Protein AF-0000000074379371 (afdb_homodimer)

Structure (mmCIF, N/CA/C/O backbone):
data_AF-0000000074379371-model_v1
#
loop_
_entity.id
_entity.type
_entity.pdbx_description
1 polymer 'Calcium-dependent lipid-binding (CaLB domain) family protein'
#
loop_
_atom_site.group_PDB
_atom_site.id
_atom_site.type_symbol
_atom_site.label_atom_id
_atom_site.label_alt_id
_atom_site.label_comp_id
_atom_site.label_asym_id
_atom_site.label_entity_id
_atom_site.label_seq_id
_atom_site.pdbx_PDB_ins_code
_atom_site.Cartn_x
_atom_site.Cartn_y
_atom_site.Cartn_z
_atom_site.occupancy
_atom_site.B_iso_or_equiv
_atom_site.auth_seq_id
_atom_site.auth_comp_id
_atom_site.auth_asym_id
_atom_site.auth_atom_id
_atom_site.pdbx_PDB_model_num
ATOM 1 N N . MET A 1 1 ? 6.512 -25.672 -20.984 1 48.81 1 MET A N 1
ATOM 2 C CA . MET A 1 1 ? 5.406 -26.516 -20.547 1 48.81 1 MET A CA 1
ATOM 3 C C . MET A 1 1 ? 4.164 -25.688 -20.25 1 48.81 1 MET A C 1
ATOM 5 O O . MET A 1 1 ? 4.266 -24.562 -19.734 1 48.81 1 MET A O 1
ATOM 9 N N . LYS A 1 2 ? 3.053 -25.984 -21.016 1 59.31 2 LYS A N 1
ATOM 10 C CA . LYS A 1 2 ? 1.817 -25.203 -21.047 1 59.31 2 LYS A CA 1
ATOM 11 C C . LYS A 1 2 ? 1.054 -25.344 -19.734 1 59.31 2 LYS A C 1
ATOM 13 O O . LYS A 1 2 ? 0.623 -26.438 -19.359 1 59.31 2 LYS A O 1
ATOM 18 N N . PHE A 1 3 ? 1.496 -24.797 -18.594 1 62.28 3 PHE A N 1
ATOM 19 C CA . PHE A 1 3 ? 0.604 -24.828 -17.453 1 62.28 3 PHE A CA 1
ATOM 20 C C . PHE A 1 3 ? -0.599 -23.922 -17.656 1 62.28 3 PHE A C 1
ATOM 22 O O . PHE A 1 3 ? -0.491 -22.891 -18.312 1 62.28 3 PHE A O 1
ATOM 29 N N . SER A 1 4 ? -1.676 -24.578 -17.266 1 78.5 4 SER A N 1
ATOM 30 C CA . SER A 1 4 ? -2.889 -23.797 -17.453 1 78.5 4 SER A CA 1
ATOM 31 C C . SER A 1 4 ? -3.385 -23.219 -16.125 1 78.5 4 SER A C 1
ATOM 33 O O . SER A 1 4 ? -4.117 -22.219 -16.109 1 78.5 4 SER A O 1
ATOM 35 N N . LYS A 1 5 ? -2.797 -24.016 -15.008 1 88.38 5 LYS A N 1
ATOM 36 C CA . LYS A 1 5 ? -3.328 -23.562 -13.727 1 88.38 5 LYS A CA 1
ATOM 37 C C . LYS A 1 5 ? -2.223 -23.453 -12.68 1 88.38 5 LYS A C 1
ATOM 39 O O . LYS A 1 5 ? -1.332 -24.297 -12.617 1 88.38 5 LYS A O 1
ATOM 44 N N . LEU A 1 6 ? -2.281 -22.438 -11.891 1 91.38 6 LEU A N 1
ATOM 45 C CA . LEU A 1 6 ? -1.363 -22.25 -10.773 1 91.38 6 LEU A CA 1
ATOM 46 C C . LEU A 1 6 ? -2.123 -22.141 -9.453 1 91.38 6 LEU A C 1
ATOM 48 O O . LEU A 1 6 ? -3.037 -21.312 -9.328 1 91.38 6 LEU A O 1
ATOM 52 N N . GLU A 1 7 ? -1.79 -23.047 -8.586 1 93.94 7 GLU A N 1
ATOM 53 C CA . GLU A 1 7 ? -2.309 -22.953 -7.227 1 93.94 7 GLU A CA 1
ATOM 54 C C . GLU A 1 7 ? -1.269 -22.375 -6.277 1 93.94 7 GLU A C 1
ATOM 56 O O . GLU A 1 7 ? -0.119 -22.828 -6.258 1 93.94 7 GLU A O 1
ATOM 61 N N . ILE A 1 8 ? -1.683 -21.391 -5.523 1 96 8 ILE A N 1
ATOM 62 C CA . ILE A 1 8 ? -0.828 -20.797 -4.508 1 96 8 ILE A CA 1
ATOM 63 C C . ILE A 1 8 ? -1.485 -20.938 -3.135 1 96 8 ILE A C 1
ATOM 65 O O . ILE A 1 8 ? -2.682 -20.672 -2.982 1 96 8 ILE A O 1
ATOM 69 N N . VAL A 1 9 ? -0.735 -21.406 -2.184 1 97.19 9 VAL A N 1
ATOM 70 C CA . VAL A 1 9 ? -1.198 -21.422 -0.8 1 97.19 9 VAL A CA 1
ATOM 71 C C . VAL A 1 9 ? -0.378 -20.438 0.032 1 97.19 9 VAL A C 1
ATOM 73 O O . VAL A 1 9 ? 0.837 -2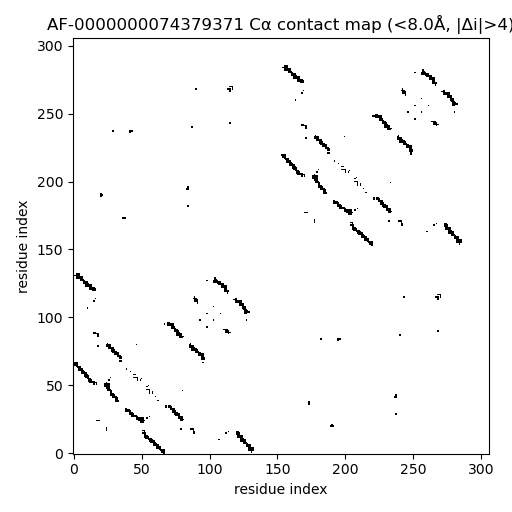0.594 0.171 1 97.19 9 VAL A O 1
ATOM 76 N N . LEU A 1 10 ? -1.034 -19.422 0.513 1 98.5 10 LEU A N 1
ATOM 77 C CA . LEU A 1 10 ? -0.407 -18.5 1.464 1 98.5 10 LEU A CA 1
ATOM 78 C C . LEU A 1 10 ? -0.499 -19.047 2.883 1 98.5 10 LEU A C 1
ATOM 80 O O . LEU A 1 10 ? -1.59 -19.125 3.455 1 98.5 10 LEU A O 1
ATOM 84 N N . HIS A 1 11 ? 0.59 -19.406 3.398 1 98.44 11 HIS A N 1
ATOM 85 C CA . HIS A 1 11 ? 0.575 -20.078 4.695 1 98.44 11 HIS A CA 1
ATOM 86 C C . HIS A 1 11 ? 0.632 -19.062 5.836 1 98.44 11 HIS A C 1
ATOM 88 O O . HIS A 1 11 ? -0.284 -19 6.656 1 98.44 11 HIS A O 1
ATOM 94 N N . SER A 1 12 ? 1.773 -18.297 5.875 1 98.81 12 SER A N 1
ATOM 95 C CA . SER A 1 12 ? 1.985 -17.422 7.031 1 98.81 12 SER A CA 1
ATOM 96 C C . SER A 1 12 ? 2.98 -16.312 6.715 1 98.81 12 SER A C 1
ATOM 98 O O . SER A 1 12 ? 3.656 -16.359 5.684 1 98.81 12 SER A O 1
ATOM 100 N N . GLY A 1 13 ? 2.953 -15.297 7.527 1 98.81 13 GLY A N 1
ATOM 101 C CA . GLY A 1 13 ? 4.004 -14.297 7.602 1 98.81 13 GLY A CA 1
ATOM 102 C C . GLY A 1 13 ? 4.863 -14.422 8.844 1 98.81 13 GLY A C 1
ATOM 103 O O . GLY A 1 13 ? 4.391 -14.875 9.891 1 98.81 13 GLY A O 1
ATOM 104 N N . LYS A 1 14 ? 6.082 -14.016 8.711 1 98.75 14 LYS A N 1
ATOM 105 C CA . LYS A 1 14 ? 7.016 -14.047 9.836 1 98.75 14 LYS A CA 1
ATOM 106 C C . LYS A 1 14 ? 7.742 -12.711 9.984 1 98.75 14 LYS A C 1
ATOM 108 O O . LYS A 1 14 ? 8.359 -12.227 9.039 1 98.75 14 LYS A O 1
ATOM 113 N N . SER A 1 15 ? 7.648 -12.133 11.156 1 98.69 15 SER A N 1
ATOM 114 C CA . SER A 1 15 ? 8.367 -10.914 11.531 1 98.69 15 SER A CA 1
ATOM 115 C C . SER A 1 15 ? 8.062 -9.773 10.562 1 98.69 15 SER A C 1
ATOM 117 O O . SER A 1 15 ? 8.969 -9.109 10.078 1 98.69 15 SER A O 1
ATOM 119 N N . LEU A 1 16 ? 6.762 -9.656 10.242 1 98.69 16 LEU A N 1
ATOM 120 C CA . LEU A 1 16 ? 6.359 -8.578 9.344 1 98.69 16 LEU A CA 1
ATOM 121 C C . LEU A 1 16 ? 6.535 -7.223 10.016 1 98.69 16 LEU A C 1
ATOM 123 O O . LEU A 1 16 ? 6.543 -7.129 11.25 1 98.69 16 LEU A O 1
ATOM 127 N N . ASP A 1 17 ? 6.719 -6.219 9.266 1 97.19 17 ASP A N 1
ATOM 128 C CA . ASP A 1 17 ? 6.777 -4.859 9.789 1 97.19 17 ASP A CA 1
ATOM 129 C C . ASP A 1 17 ? 5.488 -4.492 10.516 1 97.19 17 ASP A C 1
ATOM 131 O O . ASP A 1 17 ? 4.395 -4.844 10.07 1 97.19 17 ASP A O 1
ATOM 135 N N . ASP A 1 18 ? 5.633 -3.844 11.641 1 95.12 18 ASP A N 1
ATOM 136 C CA . ASP A 1 18 ? 4.477 -3.34 12.367 1 95.12 18 ASP A CA 1
ATOM 137 C C . ASP A 1 18 ? 4.148 -1.907 11.961 1 95.12 18 ASP A C 1
ATOM 139 O O . ASP A 1 18 ? 4.84 -0.968 12.352 1 95.12 18 ASP A O 1
ATOM 143 N N . VAL A 1 19 ? 3.029 -1.732 11.234 1 91.25 19 VAL A N 1
ATOM 144 C CA . VAL A 1 19 ? 2.709 -0.427 10.664 1 91.25 19 VAL A CA 1
ATOM 145 C C . VAL A 1 19 ? 1.74 0.313 11.586 1 91.25 19 VAL A C 1
ATOM 147 O O . VAL A 1 19 ? 1.342 1.443 11.297 1 91.25 19 VAL A O 1
ATOM 150 N N . LYS A 1 20 ? 1.442 -0.309 12.711 1 88.75 20 LYS A N 1
ATOM 151 C CA . LYS A 1 20 ? 0.569 0.321 13.703 1 88.75 20 LYS A CA 1
ATOM 152 C C . LYS A 1 20 ? 1.366 0.819 14.898 1 88.75 20 LYS A C 1
ATOM 154 O O . LYS A 1 20 ? 2.348 0.19 15.305 1 88.75 20 LYS A O 1
ATOM 159 N N . ILE A 1 21 ? 0.847 1.927 15.414 1 85.31 21 ILE A N 1
ATOM 160 C CA . ILE A 1 21 ? 1.48 2.439 16.625 1 85.31 21 ILE A CA 1
ATOM 161 C C . ILE A 1 21 ? 0.896 1.738 17.844 1 85.31 21 ILE A C 1
ATOM 163 O O . ILE A 1 21 ? 1.614 1.452 18.812 1 85.31 21 ILE A O 1
ATOM 167 N N . PHE A 1 22 ? -0.47 1.468 17.703 1 86.5 22 PHE A N 1
ATOM 168 C CA . PHE A 1 22 ? -1.126 0.799 18.828 1 86.5 22 PHE A CA 1
ATOM 169 C C . PHE A 1 22 ? -1.925 -0.405 18.344 1 86.5 22 PHE A C 1
ATOM 171 O O . PHE A 1 22 ? -2.52 -0.37 17.266 1 86.5 22 PHE A O 1
ATOM 178 N N . GLY A 1 23 ? -1.937 -1.424 19.234 1 90.31 23 GLY A N 1
ATOM 179 C CA . GLY A 1 23 ? -2.764 -2.584 18.938 1 90.31 23 GLY A CA 1
ATOM 180 C C . GLY A 1 23 ? -2.092 -3.578 18.016 1 90.31 23 GLY A C 1
ATOM 181 O O . GLY A 1 23 ? -0.955 -3.365 17.578 1 90.31 23 GLY A O 1
ATOM 182 N N . THR A 1 24 ? -2.85 -4.668 17.734 1 95.75 24 THR A N 1
ATOM 183 C CA . THR A 1 24 ? -2.344 -5.734 16.875 1 95.75 24 THR A CA 1
ATOM 184 C C . THR A 1 24 ? -2.846 -5.566 15.445 1 95.75 24 THR A C 1
ATOM 186 O O . THR A 1 24 ? -4.008 -5.219 15.227 1 95.75 24 THR A O 1
ATOM 189 N N . MET A 1 25 ? -2.002 -5.789 14.461 1 96.75 25 MET A N 1
ATOM 190 C CA . MET A 1 25 ? -2.379 -5.645 13.062 1 96.75 25 MET A CA 1
ATOM 191 C C . MET A 1 25 ? -3.297 -6.781 12.625 1 96.75 25 MET A C 1
ATOM 193 O O . MET A 1 25 ? -3.279 -7.863 13.211 1 96.75 25 MET A O 1
ATOM 197 N N . ASP A 1 26 ? -4.09 -6.602 11.648 1 98.25 26 ASP A N 1
ATOM 198 C CA . ASP A 1 26 ? -4.973 -7.555 10.977 1 98.25 26 ASP A CA 1
ATOM 199 C C . ASP A 1 26 ? -4.547 -7.777 9.531 1 98.25 26 ASP A C 1
ATOM 201 O O . ASP A 1 26 ? -5.223 -7.324 8.602 1 98.25 26 ASP A O 1
ATOM 205 N N . PRO A 1 27 ? -3.479 -8.523 9.297 1 98.69 27 PRO A N 1
ATOM 206 C CA . PRO A 1 27 ? -2.871 -8.617 7.969 1 98.69 27 PRO A CA 1
ATOM 207 C C . PRO A 1 27 ? -3.68 -9.492 7.012 1 98.69 27 PRO A C 1
ATOM 209 O O . PRO A 1 27 ? -4.285 -10.477 7.43 1 98.69 27 PRO A O 1
ATOM 212 N N . TYR A 1 28 ? -3.709 -9.125 5.77 1 98.38 28 TYR A N 1
ATOM 213 C CA . TYR A 1 28 ? -4.156 -9.953 4.652 1 98.38 28 TYR A CA 1
ATOM 214 C C . TYR A 1 28 ? -3.258 -9.758 3.436 1 98.38 28 TYR A C 1
ATOM 216 O O . TYR A 1 28 ? -2.41 -8.867 3.42 1 98.38 28 TYR A O 1
ATOM 224 N N . VAL A 1 29 ? -3.418 -10.609 2.459 1 98.5 29 VAL A N 1
ATOM 225 C CA . VAL A 1 29 ? -2.52 -10.57 1.309 1 98.5 29 VAL A CA 1
ATOM 226 C C . VAL A 1 29 ? -3.332 -10.43 0.024 1 98.5 29 VAL A C 1
ATOM 228 O O . VAL A 1 29 ? -4.352 -11.094 -0.152 1 98.5 29 VAL A O 1
ATOM 231 N N . VAL A 1 30 ? -2.924 -9.547 -0.83 1 96.75 30 VAL A N 1
ATOM 232 C CA . VAL A 1 30 ? -3.449 -9.398 -2.182 1 96.75 30 VAL A CA 1
ATOM 233 C C . VAL A 1 30 ? -2.477 -10.008 -3.188 1 96.75 30 VAL A C 1
ATOM 235 O O . VAL A 1 30 ? -1.284 -9.695 -3.176 1 96.75 30 VAL A O 1
ATOM 238 N N . VAL A 1 31 ? -2.975 -10.859 -4.102 1 97.06 31 VAL A N 1
ATOM 239 C CA . VAL A 1 31 ? -2.098 -11.602 -5.004 1 97.06 31 VAL A CA 1
ATOM 240 C C . VAL A 1 31 ? -2.613 -11.484 -6.434 1 97.06 31 VAL A C 1
ATOM 242 O O . VAL A 1 31 ? -3.818 -11.594 -6.68 1 97.06 31 VAL A O 1
ATOM 245 N N . TRP A 1 32 ? -1.705 -11.211 -7.34 1 94.19 32 TRP A N 1
ATOM 246 C CA . TRP A 1 32 ? -2.025 -11.25 -8.766 1 94.19 32 TRP A CA 1
ATOM 247 C C . TRP A 1 32 ? -0.787 -11.578 -9.594 1 94.19 32 TRP A C 1
ATOM 249 O O . TRP A 1 32 ? 0.326 -11.625 -9.062 1 94.19 32 TRP A O 1
ATOM 259 N N . ILE A 1 33 ? -1.024 -11.906 -10.797 1 93.5 33 ILE A N 1
ATOM 260 C CA . ILE A 1 33 ? 0.058 -12.234 -11.727 1 93.5 33 ILE A CA 1
ATOM 261 C C . ILE A 1 33 ? 0.066 -11.242 -12.883 1 93.5 33 ILE A C 1
ATOM 263 O O . ILE A 1 33 ? -0.99 -10.891 -13.414 1 93.5 33 ILE A O 1
ATOM 267 N N . SER A 1 34 ? 1.229 -10.711 -13.133 1 90.5 34 SER A N 1
ATOM 268 C CA . SER A 1 34 ? 1.387 -9.805 -14.273 1 90.5 34 SER A CA 1
ATOM 269 C C . SER A 1 34 ? 2.574 -10.211 -15.141 1 90.5 34 SER A C 1
ATOM 271 O O . SER A 1 34 ? 3.594 -10.68 -14.625 1 90.5 34 SER A O 1
ATOM 273 N N . GLY A 1 35 ? 2.391 -10 -16.453 1 86.62 35 GLY A N 1
ATOM 274 C CA . GLY A 1 35 ? 3.434 -10.297 -17.422 1 86.62 35 GLY A CA 1
ATOM 275 C C . GLY A 1 35 ? 2.955 -10.227 -18.859 1 86.62 35 GLY A C 1
ATOM 276 O O . GLY A 1 35 ? 1.79 -10.516 -19.156 1 86.62 35 GLY A O 1
ATOM 277 N N . GLY A 1 36 ? 3.875 -9.883 -19.781 1 80.31 36 GLY A N 1
ATOM 278 C CA . GLY A 1 36 ? 3.562 -9.844 -21.203 1 80.31 36 GLY A CA 1
ATOM 279 C C . GLY A 1 36 ? 2.406 -8.922 -21.531 1 80.31 36 GLY A C 1
ATOM 280 O O . GLY A 1 36 ? 1.594 -9.219 -22.406 1 80.31 36 GLY A O 1
ATOM 281 N N . GLY A 1 37 ? 2.168 -7.965 -20.734 1 83 37 GLY A N 1
ATOM 282 C CA . GLY A 1 37 ? 1.114 -6.996 -21 1 83 37 GLY A CA 1
ATOM 283 C C . GLY A 1 37 ? -0.242 -7.438 -20.484 1 83 37 GLY A C 1
ATOM 284 O O . GLY A 1 37 ? -1.27 -6.867 -20.859 1 83 37 GLY A O 1
ATOM 285 N N . LYS A 1 38 ? -0.226 -8.484 -19.734 1 85.44 38 LYS A N 1
ATOM 286 C CA . LYS A 1 38 ? -1.477 -8.969 -19.156 1 85.44 38 LYS A CA 1
ATOM 287 C C . LYS A 1 38 ? -1.382 -9.055 -17.641 1 85.44 38 LYS A C 1
ATOM 289 O O . LYS A 1 38 ? -0.283 -9.07 -17.078 1 85.44 38 LYS A O 1
ATOM 294 N N . GLU A 1 39 ? -2.57 -9.039 -17.031 1 89.44 39 GLU A N 1
ATOM 295 C CA . GLU A 1 39 ? -2.631 -9.172 -15.586 1 89.44 39 G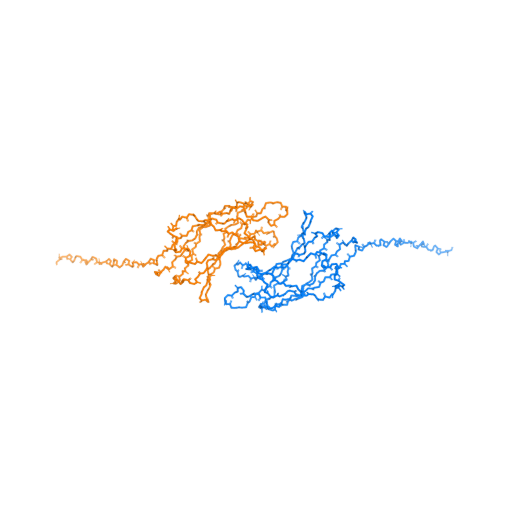LU A CA 1
ATOM 296 C C . GLU A 1 39 ? -3.869 -9.953 -15.156 1 89.44 39 GLU A C 1
ATOM 298 O O . GLU A 1 39 ? -4.938 -9.812 -15.75 1 89.44 39 GLU A O 1
ATOM 303 N N . THR A 1 40 ? -3.633 -10.789 -14.211 1 90.88 40 THR A N 1
ATOM 304 C CA . THR A 1 40 ? -4.777 -11.523 -13.68 1 90.88 40 THR A CA 1
ATOM 305 C C . THR A 1 40 ? -5.57 -10.648 -12.711 1 90.88 40 THR A C 1
ATOM 307 O O . THR A 1 40 ? -5.078 -9.617 -12.25 1 90.88 40 THR A O 1
ATOM 310 N N . LYS A 1 41 ? -6.793 -11.125 -12.516 1 89.62 41 LYS A N 1
ATOM 311 C CA . LYS A 1 41 ? -7.535 -10.539 -11.406 1 89.62 41 LYS A CA 1
ATOM 312 C C . LYS A 1 41 ? -6.801 -10.734 -10.086 1 89.62 41 LYS A C 1
ATOM 314 O O . LYS A 1 41 ? -6.246 -11.805 -9.828 1 89.62 41 LYS A O 1
ATOM 319 N N . ALA A 1 42 ? -6.871 -9.68 -9.266 1 92.81 42 ALA A N 1
ATOM 320 C CA . ALA A 1 42 ? -6.27 -9.789 -7.938 1 92.81 42 ALA A CA 1
ATOM 321 C C . ALA A 1 42 ? -7.184 -10.547 -6.98 1 92.81 42 ALA A C 1
ATOM 323 O O . ALA A 1 42 ? -8.398 -10.359 -7 1 92.81 42 ALA A O 1
ATOM 324 N N . LEU A 1 43 ? -6.59 -11.414 -6.211 1 95.06 43 LEU A N 1
ATOM 325 C CA . LEU A 1 43 ? -7.293 -12.148 -5.164 1 95.06 43 LEU A CA 1
ATOM 326 C C . LEU A 1 43 ? -6.777 -11.758 -3.783 1 95.06 43 LEU A C 1
ATOM 328 O O . LEU A 1 43 ? -5.621 -11.344 -3.641 1 95.06 43 LEU A O 1
ATOM 332 N N . LYS A 1 44 ? -7.609 -11.891 -2.811 1 95.69 44 LYS A N 1
ATOM 333 C CA . LYS A 1 44 ? -7.184 -11.539 -1.46 1 95.69 44 LYS A CA 1
ATOM 334 C C . LYS A 1 44 ? -7.508 -12.648 -0.469 1 95.69 44 LYS A C 1
ATOM 336 O O . LYS A 1 44 ? -8.539 -13.32 -0.592 1 95.69 44 LYS A O 1
ATOM 341 N N . THR A 1 45 ? -6.652 -12.812 0.464 1 97.69 45 THR A N 1
ATOM 342 C CA . THR A 1 45 ? -6.926 -13.742 1.558 1 97.69 45 THR A CA 1
ATOM 343 C C . THR A 1 45 ? -7.977 -13.164 2.504 1 97.69 45 THR A C 1
ATOM 345 O O . THR A 1 45 ? -8.266 -11.969 2.461 1 97.69 45 THR A O 1
ATOM 348 N N . GLU A 1 46 ? -8.461 -14.141 3.334 1 97.38 46 GLU A N 1
ATOM 349 C CA . GLU A 1 46 ? -9.133 -13.617 4.52 1 97.38 46 GLU A CA 1
ATOM 350 C C . GLU A 1 46 ? -8.164 -12.844 5.41 1 97.38 46 GLU A C 1
ATOM 352 O O . GLU A 1 46 ? -6.953 -13.086 5.375 1 97.38 46 GLU A O 1
ATOM 357 N N . VAL A 1 47 ? -8.742 -11.984 6.109 1 98.25 47 VAL A N 1
ATOM 358 C CA . VAL A 1 47 ? -7.941 -11.211 7.062 1 98.25 47 VAL A CA 1
ATOM 359 C C . VAL A 1 47 ? -7.531 -12.109 8.227 1 98.25 47 VAL A C 1
ATOM 361 O O . VAL A 1 47 ? -8.367 -12.805 8.812 1 98.25 47 VAL A O 1
ATOM 364 N N . ALA A 1 48 ? -6.195 -12.164 8.539 1 98.62 48 ALA A N 1
ATOM 365 C CA . ALA A 1 48 ? -5.746 -12.773 9.789 1 98.62 48 ALA A CA 1
ATOM 366 C C . ALA A 1 48 ? -5.969 -11.828 10.969 1 98.62 48 ALA A C 1
ATOM 368 O O . ALA A 1 48 ? -5.086 -11.047 11.32 1 98.62 48 ALA A O 1
ATOM 369 N N . LYS A 1 49 ? -7.102 -11.953 11.617 1 98.06 49 LYS A N 1
ATOM 370 C CA . LYS A 1 49 ? -7.48 -11.039 12.688 1 98.06 49 LYS A CA 1
ATOM 371 C C . LYS A 1 49 ? -6.508 -11.125 13.859 1 98.06 49 LYS A C 1
ATOM 373 O O . LYS A 1 49 ? -6.215 -12.219 14.352 1 98.06 49 LYS A O 1
ATOM 378 N N . ARG A 1 50 ? -6 -10.016 14.305 1 97.62 50 ARG A N 1
ATOM 379 C CA . ARG A 1 50 ? -5.047 -9.898 15.398 1 97.62 50 ARG A CA 1
ATOM 380 C C . ARG A 1 50 ? -3.85 -10.82 15.188 1 97.62 50 ARG A C 1
ATOM 382 O O . ARG A 1 50 ? -3.32 -11.391 16.141 1 97.62 50 ARG A O 1
ATOM 389 N N . GLY A 1 51 ? -3.412 -10.969 13.922 1 98.06 51 GLY A N 1
ATOM 390 C CA . GLY A 1 51 ? -2.283 -11.82 13.586 1 98.06 51 GLY A CA 1
ATOM 391 C C . GLY A 1 51 ? -0.94 -11.148 13.828 1 98.06 51 GLY A C 1
ATOM 392 O O . GLY A 1 51 ? 0.086 -11.828 13.922 1 98.06 51 GLY A O 1
ATOM 393 N N . GLY A 1 52 ? -0.938 -9.891 13.805 1 98.06 52 GLY A N 1
ATOM 394 C CA . GLY A 1 52 ? 0.271 -9.141 14.109 1 98.06 52 GLY A CA 1
ATOM 395 C C . GLY A 1 52 ? 1.387 -9.375 13.109 1 98.06 52 GLY A C 1
ATOM 396 O O . GLY A 1 52 ? 1.15 -9.391 11.898 1 98.06 52 GLY A O 1
ATOM 397 N N . CYS A 1 53 ? 2.592 -9.484 13.68 1 98.44 53 CYS A N 1
ATOM 398 C CA . CYS A 1 53 ? 3.775 -9.625 12.844 1 98.44 53 CYS A CA 1
ATOM 399 C C . CYS A 1 53 ? 3.979 -11.078 12.422 1 98.44 53 CYS A C 1
ATOM 401 O O . CYS A 1 53 ? 4.883 -11.375 11.641 1 98.44 53 CYS A O 1
ATOM 403 N N . PHE A 1 54 ? 3.096 -11.977 12.906 1 98.75 54 PHE A N 1
ATOM 404 C CA . PHE A 1 54 ? 3.178 -13.398 12.594 1 98.75 54 PHE A CA 1
ATOM 405 C C . PHE A 1 54 ? 1.813 -13.945 12.188 1 98.75 54 PHE A C 1
ATOM 407 O O . PHE A 1 54 ? 1.316 -14.898 12.781 1 98.75 54 PHE A O 1
ATOM 414 N N . PRO A 1 55 ? 1.243 -13.477 11.188 1 98.88 55 PRO A N 1
ATOM 415 C CA . PRO A 1 55 ? -0.089 -13.922 10.773 1 98.88 55 PRO A CA 1
ATOM 416 C C . PRO A 1 55 ? -0.075 -15.312 10.133 1 98.88 55 PRO A C 1
ATOM 418 O O . PRO A 1 55 ? 0.925 -15.703 9.531 1 98.88 55 PRO A O 1
ATOM 421 N N . VAL A 1 56 ? -1.196 -15.984 10.258 1 98.88 56 VAL A N 1
ATOM 422 C CA . VAL A 1 56 ? -1.427 -17.266 9.594 1 98.88 56 VAL A CA 1
ATOM 423 C C . VAL A 1 56 ? -2.684 -17.172 8.727 1 98.88 56 VAL A C 1
ATOM 425 O O . VAL A 1 56 ? -3.762 -16.844 9.219 1 98.88 56 VAL A O 1
ATOM 428 N N . TRP A 1 57 ? -2.578 -17.438 7.48 1 98.75 57 TRP A N 1
ATOM 429 C CA . TRP A 1 57 ? -3.719 -17.344 6.578 1 98.75 57 TRP A CA 1
ATOM 430 C C . TRP A 1 57 ? -4.176 -18.719 6.121 1 98.75 57 TRP A C 1
ATOM 432 O O . TRP A 1 57 ? -5.375 -18.984 6.035 1 98.75 57 TRP A O 1
ATOM 442 N N . ASN A 1 58 ? -3.213 -19.594 5.789 1 98.25 58 ASN A N 1
ATOM 443 C CA . ASN A 1 58 ? -3.521 -20.906 5.223 1 98.25 58 ASN A CA 1
ATOM 444 C C . ASN A 1 58 ? -4.629 -20.812 4.176 1 98.25 58 ASN A C 1
ATOM 446 O O . ASN A 1 58 ? -5.613 -21.562 4.246 1 98.25 58 ASN A O 1
ATOM 450 N N . TYR A 1 59 ? -4.445 -20.016 3.186 1 98.31 59 TYR A N 1
ATOM 451 C CA . TYR A 1 59 ? -5.445 -19.703 2.17 1 98.31 59 TYR A CA 1
ATOM 452 C C . TYR A 1 59 ? -4.984 -20.156 0.791 1 98.31 59 TYR A C 1
ATOM 454 O O . TYR A 1 59 ? -3.873 -19.828 0.365 1 98.31 59 TYR A O 1
ATOM 462 N N . SER A 1 60 ? -5.793 -20.797 0.116 1 97.5 60 SER A N 1
ATOM 463 C CA . SER A 1 60 ? -5.477 -21.297 -1.218 1 97.5 60 SER A CA 1
ATOM 464 C C . SER A 1 60 ? -6.129 -20.453 -2.299 1 97.5 60 SER A C 1
ATOM 466 O O . SER A 1 60 ? -7.285 -20.031 -2.16 1 97.5 60 SER A O 1
ATOM 468 N N . MET A 1 61 ? -5.371 -20.172 -3.316 1 96.75 61 MET A N 1
ATOM 469 C CA . MET A 1 61 ? -5.844 -19.406 -4.465 1 96.75 61 MET A CA 1
ATOM 470 C C . MET A 1 61 ? -5.441 -20.094 -5.773 1 96.75 61 MET A C 1
ATOM 472 O O . MET A 1 61 ? -4.422 -20.781 -5.832 1 96.75 61 MET A O 1
ATOM 476 N N . HIS A 1 62 ? -6.258 -19.797 -6.766 1 94.81 62 HIS A N 1
ATOM 477 C CA . HIS A 1 62 ? -6.004 -20.422 -8.062 1 94.81 62 HIS A CA 1
ATOM 478 C C . HIS A 1 62 ? -5.98 -19.375 -9.172 1 94.81 62 HIS A C 1
ATOM 480 O O . HIS A 1 62 ? -6.801 -18.469 -9.195 1 94.81 62 HIS A O 1
ATOM 486 N N . PHE A 1 63 ? -5.039 -19.547 -10.023 1 93.88 63 PHE A N 1
ATOM 487 C CA . PHE A 1 63 ? -4.914 -18.688 -11.195 1 93.88 63 PHE A CA 1
ATOM 488 C C . PHE A 1 63 ? -4.867 -19.516 -12.469 1 93.88 63 PHE A C 1
ATOM 490 O O . PHE A 1 63 ? -4.234 -20.562 -12.516 1 93.88 63 PHE A O 1
ATOM 497 N N . ASN A 1 64 ? -5.598 -19 -13.453 1 88.44 64 ASN A N 1
ATOM 498 C CA . ASN A 1 64 ? -5.488 -19.578 -14.789 1 88.44 64 ASN A CA 1
ATOM 499 C C . ASN A 1 64 ? -4.441 -18.844 -15.633 1 88.44 64 ASN A C 1
ATOM 501 O O . ASN A 1 64 ? -4.535 -17.641 -15.828 1 88.44 64 ASN A O 1
ATOM 505 N N . ILE A 1 65 ? -3.441 -19.625 -15.961 1 83.69 65 ILE A N 1
ATOM 506 C CA . ILE A 1 65 ? -2.373 -19 -16.734 1 83.69 65 ILE A CA 1
ATOM 507 C C . ILE A 1 65 ? -2.316 -19.609 -18.125 1 83.69 65 ILE A C 1
ATOM 509 O O . ILE A 1 65 ? -2.535 -20.812 -18.297 1 83.69 65 ILE A O 1
ATOM 513 N N . SER A 1 66 ? -2.529 -18.859 -19.156 1 73.12 66 SER A N 1
ATOM 514 C CA . SER A 1 66 ? -2.512 -19.391 -20.516 1 73.12 66 SER A CA 1
ATOM 515 C C . SER A 1 66 ? -1.15 -20 -20.859 1 73.12 66 SER A C 1
ATOM 517 O O . SER A 1 66 ? -1.068 -21.016 -21.547 1 73.12 66 SER A O 1
ATOM 519 N N . SER A 1 67 ? -0.103 -19.297 -20.781 1 66.31 67 SER A N 1
ATOM 520 C CA . SER A 1 67 ? 1.232 -19.812 -21.062 1 66.31 67 SER A CA 1
ATOM 521 C C . SER A 1 67 ? 2.217 -19.422 -19.969 1 66.31 67 SER A C 1
ATOM 523 O O . SER A 1 67 ? 2.018 -18.438 -19.266 1 66.31 67 SER A O 1
ATOM 525 N N . THR A 1 68 ? 2.932 -20.516 -19.562 1 61.03 68 THR A N 1
ATOM 526 C CA . THR A 1 68 ? 4 -20.188 -18.625 1 61.03 68 THR A CA 1
ATOM 527 C C . THR A 1 68 ? 5.062 -19.328 -19.312 1 61.03 68 THR A C 1
ATOM 529 O O . THR A 1 68 ? 6.016 -19.844 -19.875 1 61.03 68 THR A O 1
ATOM 532 N N . ASN A 1 69 ? 4.562 -18.203 -19.719 1 63.12 69 ASN A N 1
ATOM 533 C CA . ASN A 1 69 ? 5.586 -17.281 -20.203 1 63.12 69 ASN A CA 1
ATOM 534 C C . ASN A 1 69 ? 6.516 -16.828 -19.078 1 63.12 69 ASN A C 1
ATOM 536 O O . ASN A 1 69 ? 6.051 -16.469 -18 1 63.12 69 ASN A O 1
ATOM 540 N N . ASN A 1 70 ? 7.746 -17.141 -19.25 1 67.75 70 ASN A N 1
ATOM 541 C CA . ASN A 1 70 ? 8.828 -16.875 -18.312 1 67.75 70 ASN A CA 1
ATOM 542 C C . ASN A 1 70 ? 8.844 -15.398 -17.891 1 67.75 70 ASN A C 1
ATOM 544 O O . ASN A 1 70 ? 9.562 -15.023 -16.969 1 67.75 70 ASN A O 1
ATOM 548 N N . ASN A 1 71 ? 7.988 -14.609 -18.375 1 85.69 71 ASN A N 1
ATOM 549 C CA . ASN A 1 71 ? 8.078 -13.195 -18.031 1 85.69 71 ASN A CA 1
ATOM 550 C C . ASN A 1 71 ? 6.984 -12.781 -17.047 1 85.69 71 ASN A C 1
ATOM 552 O O . ASN A 1 71 ? 6.805 -11.594 -16.781 1 85.69 71 ASN A O 1
ATOM 556 N N . TYR A 1 72 ? 6.352 -13.828 -16.5 1 90.75 72 TYR A N 1
ATOM 557 C CA . TYR A 1 72 ? 5.316 -13.539 -15.508 1 90.75 72 TYR A CA 1
ATOM 558 C C . TYR A 1 72 ? 5.926 -13.312 -14.133 1 90.75 72 TYR A C 1
ATOM 560 O O . TYR A 1 72 ? 6.965 -13.891 -13.805 1 90.75 72 TYR A O 1
ATOM 568 N N . ILE A 1 73 ? 5.32 -12.414 -13.383 1 93.25 73 ILE A N 1
ATOM 569 C CA . ILE A 1 73 ? 5.699 -12.156 -12 1 93.25 73 ILE A CA 1
ATOM 570 C C . ILE A 1 73 ? 4.484 -12.328 -11.094 1 93.25 73 ILE A C 1
ATOM 572 O O . ILE A 1 73 ? 3.395 -11.852 -11.406 1 93.25 73 ILE A O 1
ATOM 576 N N . LEU A 1 74 ? 4.668 -13.133 -10.055 1 95.38 74 LEU A N 1
ATOM 577 C CA . LEU A 1 74 ? 3.676 -13.219 -8.992 1 95.38 74 LEU A CA 1
ATOM 578 C C . LEU A 1 74 ? 3.857 -12.086 -7.98 1 95.38 74 LEU A C 1
ATOM 580 O O . LEU A 1 74 ? 4.922 -11.961 -7.375 1 95.38 74 LEU A O 1
ATOM 584 N N . PHE A 1 75 ? 2.828 -11.289 -7.828 1 95.25 75 PHE A N 1
ATOM 585 C CA . PHE A 1 75 ? 2.855 -10.195 -6.863 1 95.25 75 PHE A CA 1
ATOM 586 C C . PHE A 1 75 ? 2.078 -10.562 -5.605 1 95.25 75 PHE A C 1
ATOM 588 O O . PHE A 1 75 ? 0.951 -11.062 -5.691 1 95.25 75 PHE A O 1
ATOM 595 N N . CYS A 1 76 ? 2.645 -10.32 -4.453 1 97.75 76 CYS A N 1
ATOM 596 C CA . CYS A 1 76 ? 2 -10.43 -3.152 1 97.75 76 CYS A CA 1
ATOM 597 C C . CYS A 1 76 ? 2.125 -9.125 -2.367 1 97.75 76 CYS A C 1
ATOM 599 O O . CYS A 1 76 ? 3.223 -8.758 -1.947 1 97.75 76 CYS A O 1
ATOM 601 N N . GLU A 1 77 ? 1.076 -8.445 -2.201 1 96.75 77 GLU A N 1
ATOM 602 C CA . GLU A 1 77 ? 1.045 -7.273 -1.339 1 96.75 77 GLU A CA 1
ATOM 603 C C . GLU A 1 77 ? 0.404 -7.59 0.008 1 96.75 77 GLU A C 1
ATOM 605 O O . GLU A 1 77 ? -0.744 -8.039 0.065 1 96.75 77 GLU A O 1
ATOM 610 N N . ILE A 1 78 ? 1.132 -7.395 1.047 1 98.25 78 ILE A N 1
ATOM 611 C CA . ILE A 1 78 ? 0.624 -7.609 2.396 1 98.25 78 ILE A CA 1
ATOM 612 C C . ILE A 1 78 ? 0.1 -6.293 2.969 1 98.25 78 ILE A C 1
ATOM 614 O O . ILE A 1 78 ? 0.792 -5.273 2.93 1 98.25 78 ILE A O 1
ATOM 618 N N . LYS A 1 79 ? -1.134 -6.41 3.461 1 97.06 79 LYS A N 1
ATOM 619 C CA . LYS A 1 79 ? -1.782 -5.203 3.965 1 97.06 79 LYS A CA 1
ATOM 620 C C . LYS A 1 79 ? -2.365 -5.434 5.355 1 97.06 79 LYS A C 1
ATOM 622 O O . LYS A 1 79 ? -2.652 -6.57 5.734 1 97.06 79 LYS A O 1
ATOM 627 N N . HIS A 1 80 ? -2.434 -4.328 6.098 1 96.25 80 HIS A N 1
ATOM 628 C CA . HIS A 1 80 ? -3.215 -4.301 7.332 1 96.25 80 HIS A CA 1
ATOM 629 C C . HIS A 1 80 ? -4.621 -3.77 7.078 1 96.25 80 HIS A C 1
ATOM 631 O O . HIS A 1 80 ? -4.789 -2.674 6.539 1 96.25 80 HIS A O 1
ATOM 637 N N . ALA A 1 81 ? -5.582 -4.602 7.469 1 95.12 81 ALA A N 1
ATOM 638 C CA . ALA A 1 81 ? -6.973 -4.168 7.363 1 95.12 81 ALA A CA 1
ATOM 639 C C . ALA A 1 81 ? -7.312 -3.139 8.438 1 95.12 81 ALA A C 1
ATOM 641 O O . ALA A 1 81 ? -7.641 -3.5 9.57 1 95.12 81 ALA A O 1
ATOM 642 N N . GLY A 1 82 ? -7.254 -1.907 8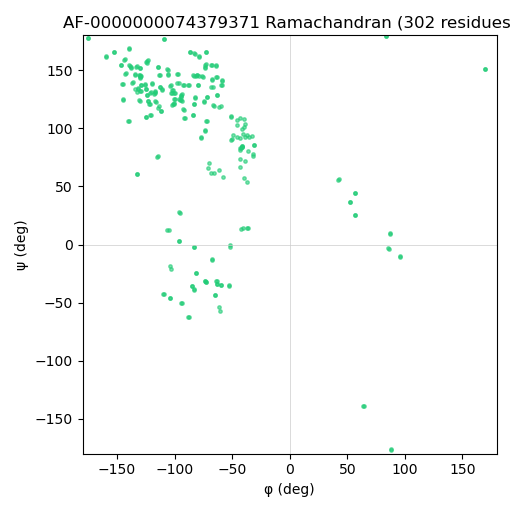 1 89.5 82 GLY A N 1
ATOM 643 C CA . GLY A 1 82 ? -7.574 -0.855 8.953 1 89.5 82 GLY A CA 1
ATOM 644 C C . GLY A 1 82 ? -9.062 -0.554 9.031 1 89.5 82 GLY A C 1
ATOM 645 O O . GLY A 1 82 ? -9.844 -1.038 8.203 1 89.5 82 GLY A O 1
ATOM 646 N N . HIS A 1 83 ? -9.43 0.179 10.078 1 85.5 83 HIS A N 1
ATOM 647 C CA . HIS A 1 83 ? -10.828 0.545 10.273 1 85.5 83 HIS A CA 1
ATOM 648 C C . HIS A 1 83 ? -11.32 1.462 9.156 1 85.5 83 HIS A C 1
ATOM 650 O O . HIS A 1 83 ? -12.414 1.265 8.625 1 85.5 83 HIS A O 1
ATOM 656 N N . ILE A 1 84 ? -10.492 2.451 8.773 1 78.69 84 ILE A N 1
ATOM 657 C CA . ILE A 1 84 ? -10.906 3.408 7.754 1 78.69 84 ILE A CA 1
ATOM 658 C C . ILE A 1 84 ? -10.211 3.08 6.434 1 78.69 84 ILE A C 1
ATOM 660 O O . ILE A 1 84 ? -10.852 3.018 5.387 1 78.69 84 ILE A O 1
ATOM 664 N N . VAL A 1 85 ? -8.93 2.854 6.598 1 83.06 85 VAL A N 1
ATOM 665 C CA . VAL A 1 85 ? -8.164 2.572 5.383 1 83.06 85 VAL A CA 1
ATOM 666 C C . VAL A 1 85 ? -7.195 1.421 5.641 1 83.06 85 VAL A C 1
ATOM 668 O O . VAL A 1 85 ? -6.707 1.249 6.758 1 83.06 85 VAL A O 1
ATOM 671 N N . ASP A 1 86 ? -6.891 0.744 4.617 1 91.62 86 ASP A N 1
ATOM 672 C CA . ASP A 1 86 ? -5.852 -0.276 4.711 1 91.62 86 ASP A CA 1
ATOM 673 C C . ASP A 1 86 ? -4.461 0.345 4.605 1 91.62 86 ASP A C 1
ATOM 675 O O . ASP A 1 86 ? -4.266 1.323 3.881 1 91.62 86 ASP A O 1
ATOM 679 N N . ARG A 1 87 ? -3.555 -0.271 5.355 1 91.19 87 ARG A N 1
ATOM 680 C CA . ARG A 1 87 ? -2.17 0.184 5.281 1 91.19 87 ARG A CA 1
ATOM 681 C C . ARG A 1 87 ? -1.276 -0.881 4.656 1 91.19 87 ARG A C 1
ATOM 683 O O . ARG A 1 87 ? -1.475 -2.076 4.883 1 91.19 87 ARG A O 1
ATOM 690 N N . ASP A 1 88 ? -0.318 -0.363 3.947 1 93.69 88 ASP A N 1
ATOM 691 C CA . ASP A 1 88 ? 0.602 -1.286 3.287 1 93.69 88 ASP A CA 1
ATOM 692 C C . ASP A 1 88 ? 1.682 -1.768 4.254 1 93.69 88 ASP A C 1
ATOM 694 O O . ASP A 1 88 ? 2.344 -0.958 4.906 1 93.69 88 ASP A O 1
ATOM 698 N N . ILE A 1 89 ? 1.81 -3.021 4.355 1 96.5 89 ILE A N 1
ATOM 699 C CA . ILE A 1 89 ? 2.844 -3.604 5.203 1 96.5 89 ILE A CA 1
ATOM 700 C C . ILE A 1 89 ? 4.09 -3.896 4.371 1 96.5 89 ILE A C 1
ATOM 702 O O . ILE A 1 89 ? 5.207 -3.576 4.781 1 96.5 89 ILE A O 1
ATOM 706 N N . GLY A 1 90 ? 3.928 -4.57 3.252 1 97 90 GLY A N 1
ATOM 707 C CA . GLY A 1 90 ? 5.055 -4.941 2.41 1 97 90 GLY A CA 1
ATOM 708 C C . GLY A 1 90 ? 4.633 -5.621 1.12 1 97 90 GLY A C 1
ATOM 709 O O . GLY A 1 90 ? 3.443 -5.852 0.892 1 97 90 GLY A O 1
ATOM 710 N N . GLN A 1 91 ? 5.695 -5.926 0.288 1 96.69 91 GLN A N 1
ATOM 711 C CA . GLN A 1 91 ? 5.426 -6.523 -1.018 1 96.69 91 GLN A CA 1
ATOM 712 C C . GLN A 1 91 ? 6.477 -7.566 -1.375 1 96.69 91 GLN A C 1
ATOM 714 O O . GLN A 1 91 ? 7.641 -7.438 -0.991 1 96.69 91 GLN A O 1
ATOM 719 N N . VAL A 1 92 ? 6.047 -8.539 -2.074 1 97.62 92 VAL A N 1
ATOM 720 C CA . VAL A 1 92 ? 6.918 -9.57 -2.623 1 97.62 92 VAL A CA 1
ATOM 721 C C . VAL A 1 92 ? 6.633 -9.758 -4.113 1 97.62 92 VAL A C 1
ATOM 723 O O . VAL A 1 92 ? 5.473 -9.805 -4.523 1 97.62 92 VAL A O 1
ATOM 726 N N . GLN A 1 93 ? 7.66 -9.781 -4.883 1 95.69 93 GLN A N 1
ATOM 727 C CA . GLN A 1 93 ? 7.586 -10.109 -6.301 1 95.69 93 GLN A CA 1
ATOM 728 C C . GLN A 1 93 ? 8.375 -11.383 -6.609 1 95.69 93 GLN A C 1
ATOM 730 O O . GLN A 1 93 ? 9.57 -11.469 -6.32 1 95.69 93 GLN A O 1
ATOM 735 N N . ILE A 1 94 ? 7.684 -12.328 -7.176 1 95.38 94 ILE A N 1
ATOM 736 C CA . ILE A 1 94 ? 8.32 -13.617 -7.445 1 95.38 94 ILE A CA 1
ATOM 737 C C . ILE A 1 94 ? 8.258 -13.914 -8.945 1 95.38 94 ILE A C 1
ATOM 739 O O . ILE A 1 94 ? 7.191 -14.234 -9.477 1 95.38 94 ILE A O 1
ATOM 743 N N . PRO A 1 95 ? 9.398 -13.891 -9.594 1 93.56 95 PRO A N 1
ATOM 744 C CA . PRO A 1 95 ? 9.406 -14.297 -11 1 93.56 95 PRO A CA 1
ATOM 745 C C . PRO A 1 95 ? 9.008 -15.758 -11.188 1 93.56 95 PRO A C 1
ATOM 747 O O . PRO A 1 95 ? 9.383 -16.609 -10.375 1 93.56 95 PRO A O 1
ATOM 750 N N . PHE A 1 96 ? 8.336 -16.016 -12.203 1 90.94 96 PHE A N 1
ATOM 751 C CA . PHE A 1 96 ? 7.875 -17.375 -12.469 1 90.94 96 PHE A CA 1
ATOM 752 C C . PHE A 1 96 ? 9.055 -18.328 -12.586 1 90.94 96 PHE A C 1
ATOM 754 O O . PHE A 1 96 ? 8.953 -19.5 -12.219 1 90.94 96 PHE A O 1
ATOM 761 N N . LYS A 1 97 ? 10.125 -17.844 -13.125 1 87.38 97 LYS A N 1
ATOM 762 C CA . LYS A 1 97 ? 11.312 -18.672 -13.234 1 87.38 97 LYS A CA 1
ATOM 763 C C . LYS A 1 97 ? 11.688 -19.266 -11.883 1 87.38 97 LYS A C 1
ATOM 765 O O . LYS A 1 97 ? 12.18 -20.406 -11.805 1 87.38 97 LYS A O 1
ATOM 770 N N . ASP A 1 98 ? 11.484 -18.5 -10.789 1 88.88 98 ASP A N 1
ATOM 771 C CA . ASP A 1 98 ? 11.805 -18.969 -9.445 1 88.88 98 ASP A CA 1
ATOM 772 C C . ASP A 1 98 ? 10.789 -20 -8.969 1 88.88 98 ASP A C 1
ATOM 774 O O . ASP A 1 98 ? 11.125 -20.906 -8.211 1 88.88 98 ASP A O 1
ATOM 778 N N . LEU A 1 99 ? 9.57 -19.859 -9.414 1 87.94 99 LEU A N 1
ATOM 779 C CA . LEU A 1 99 ? 8.523 -20.812 -9.047 1 87.94 99 LEU A CA 1
ATOM 780 C C . LEU A 1 99 ? 8.719 -22.141 -9.766 1 87.94 99 LEU A C 1
ATOM 782 O O . LEU A 1 99 ? 8.375 -23.188 -9.227 1 87.94 99 LEU A O 1
ATOM 786 N N . LEU A 1 100 ? 9.242 -22.031 -10.953 1 83.75 100 LEU A N 1
ATOM 787 C CA . LEU A 1 100 ? 9.406 -23.219 -11.789 1 83.75 100 LEU A CA 1
ATOM 788 C C . LEU A 1 100 ? 10.695 -23.953 -11.422 1 83.75 100 LEU A C 1
ATOM 790 O O . LEU A 1 100 ? 10.805 -25.156 -11.664 1 83.75 100 LEU A O 1
ATOM 794 N N . ALA A 1 101 ? 11.703 -23.156 -11.148 1 75.5 101 ALA A N 1
ATOM 795 C CA . ALA A 1 101 ? 12.977 -23.781 -10.789 1 75.5 101 ALA A CA 1
ATOM 796 C C . ALA A 1 101 ? 12.844 -24.594 -9.5 1 75.5 101 ALA A C 1
ATOM 798 O O . ALA A 1 101 ? 13.578 -25.562 -9.289 1 75.5 101 ALA A O 1
ATOM 799 N N . GLY A 1 102 ? 12.055 -24.109 -8.688 1 58.41 102 GLY A N 1
ATOM 800 C CA . GLY A 1 102 ? 11.969 -24.812 -7.418 1 58.41 102 GLY A CA 1
ATOM 801 C C . GLY A 1 102 ? 11.25 -26.141 -7.52 1 58.41 102 GLY A C 1
ATOM 802 O O . GLY A 1 102 ? 10.336 -26.297 -8.336 1 58.41 102 GLY A O 1
ATOM 803 N N . ASP A 1 103 ? 12.062 -27.203 -7.453 1 56.78 103 ASP A N 1
ATOM 804 C CA . ASP A 1 103 ? 11.461 -28.5 -7.199 1 56.78 103 ASP A CA 1
ATOM 805 C C . ASP A 1 103 ? 10.281 -28.391 -6.234 1 56.78 103 ASP A C 1
ATOM 807 O O . ASP A 1 103 ? 9.852 -29.375 -5.652 1 56.78 103 ASP A O 1
ATOM 811 N N . ALA A 1 104 ? 9.875 -27.094 -6.074 1 58.12 104 ALA A N 1
ATOM 812 C CA . ALA A 1 104 ? 9.195 -26.797 -4.816 1 58.12 104 ALA A CA 1
ATOM 813 C C . ALA A 1 104 ? 7.676 -26.859 -4.988 1 58.12 104 ALA A C 1
ATOM 815 O O . ALA A 1 104 ? 6.938 -26.188 -4.266 1 58.12 104 ALA A O 1
ATOM 816 N N . SER A 1 105 ? 7.324 -27.625 -5.879 1 64.44 105 SER A N 1
ATOM 817 C CA . SER A 1 105 ? 5.883 -27.859 -5.891 1 64.44 105 SER A CA 1
ATOM 818 C C . SER A 1 105 ? 5.414 -28.469 -4.574 1 64.44 105 SER A C 1
ATOM 820 O O . SER A 1 105 ? 5.953 -29.484 -4.125 1 64.44 105 SER A O 1
ATOM 822 N N . GLY A 1 106 ? 4.621 -27.734 -4.039 1 71.94 106 GLY A N 1
ATOM 823 C CA . GLY A 1 106 ? 3.973 -28.219 -2.836 1 71.94 106 GLY A CA 1
ATOM 824 C C . GLY A 1 106 ? 4.785 -27.984 -1.576 1 71.94 106 GLY A C 1
ATOM 825 O O . GLY A 1 106 ? 4.402 -28.438 -0.492 1 71.94 106 GLY A O 1
ATOM 826 N N . VAL A 1 107 ? 6 -27.422 -1.753 1 84.88 107 VAL A N 1
ATOM 827 C CA . VAL A 1 107 ? 6.824 -27.172 -0.576 1 84.88 107 VAL A CA 1
ATOM 828 C C . VAL A 1 107 ? 6.668 -25.719 -0.143 1 84.88 107 VAL A C 1
ATOM 830 O O . VAL A 1 107 ? 6.504 -24.828 -0.981 1 84.88 107 VAL A O 1
ATOM 833 N N . ASN A 1 108 ? 6.762 -25.594 1.182 1 93 108 ASN A N 1
ATOM 834 C CA . ASN A 1 108 ? 6.707 -24.25 1.73 1 93 108 ASN A CA 1
ATOM 835 C C . ASN A 1 108 ? 8.008 -23.484 1.478 1 93 108 ASN A C 1
ATOM 837 O O . ASN A 1 108 ? 9.094 -23.984 1.781 1 93 108 ASN A O 1
ATOM 841 N N . VAL A 1 109 ? 7.918 -22.391 0.857 1 95.5 109 VAL A N 1
ATOM 842 C CA . VAL A 1 109 ? 9.078 -21.547 0.594 1 95.5 109 VAL A CA 1
ATOM 843 C C . VAL A 1 109 ? 8.883 -20.188 1.244 1 95.5 109 VAL A C 1
ATOM 845 O O . VAL A 1 109 ? 7.789 -19.625 1.193 1 95.5 109 VAL A O 1
ATOM 848 N N . SER A 1 110 ? 9.945 -19.656 1.857 1 97 110 SER A N 1
ATOM 849 C CA . SER A 1 110 ? 9.938 -18.328 2.463 1 97 110 SER A CA 1
ATOM 850 C C . SER A 1 110 ? 10.492 -17.266 1.505 1 97 110 SER A C 1
ATOM 852 O O . SER A 1 110 ? 11.57 -17.453 0.94 1 97 110 SER A O 1
ATOM 854 N N . TYR A 1 111 ? 9.727 -16.266 1.27 1 97.69 111 TYR A N 1
ATOM 855 C CA . TYR A 1 111 ? 10.188 -15.148 0.45 1 97.69 111 TYR A CA 1
ATOM 856 C C . TYR A 1 111 ? 10.336 -13.883 1.285 1 97.69 111 TYR A C 1
ATOM 858 O O . TYR A 1 111 ? 9.469 -13.57 2.104 1 97.69 111 TYR A O 1
ATOM 866 N N . PRO A 1 112 ? 11.422 -13.172 1.106 1 98.25 112 PRO A N 1
ATOM 867 C CA . PRO A 1 112 ? 11.609 -11.938 1.86 1 98.25 112 PRO A CA 1
ATOM 868 C C . PRO A 1 112 ? 10.617 -10.844 1.457 1 98.25 112 PRO A C 1
ATOM 870 O O . PRO A 1 112 ? 10.289 -10.711 0.276 1 98.25 112 PRO A O 1
ATOM 873 N N . VAL A 1 113 ? 10.156 -10.086 2.426 1 98.31 113 VAL A N 1
ATOM 874 C CA . VAL A 1 113 ? 9.172 -9.031 2.207 1 98.31 113 VAL A CA 1
ATOM 875 C C . VAL A 1 113 ? 9.875 -7.676 2.158 1 98.31 113 VAL A C 1
ATOM 877 O O . VAL A 1 113 ? 10.602 -7.312 3.084 1 98.31 113 VAL A O 1
ATOM 880 N N . LYS A 1 114 ? 9.664 -6.941 1.089 1 96.75 114 LYS A N 1
ATOM 881 C CA . LYS A 1 114 ? 10.18 -5.582 0.964 1 96.75 114 LYS A CA 1
ATOM 882 C C . LYS A 1 114 ? 9.195 -4.566 1.549 1 96.75 114 LYS A C 1
ATOM 884 O O . LYS A 1 114 ? 7.988 -4.664 1.328 1 96.75 114 LYS A O 1
ATOM 889 N N . ILE A 1 115 ? 9.742 -3.586 2.293 1 94.5 115 ILE A N 1
ATOM 890 C CA . ILE A 1 115 ? 8.906 -2.52 2.836 1 94.5 115 ILE A CA 1
ATOM 891 C C . ILE A 1 115 ? 9.195 -1.213 2.1 1 94.5 115 ILE A C 1
ATOM 893 O O . ILE A 1 115 ? 10.039 -1.172 1.201 1 94.5 115 ILE A O 1
ATOM 897 N N . TRP A 1 116 ? 8.516 -0.122 2.379 1 88.69 116 TRP A N 1
ATOM 898 C CA . TRP A 1 116 ? 8.562 1.122 1.617 1 88.69 116 TRP A CA 1
ATOM 899 C C . TRP A 1 116 ? 9.961 1.736 1.669 1 88.69 116 TRP A C 1
ATOM 901 O O . TRP A 1 116 ? 10.375 2.432 0.738 1 88.69 116 TRP A O 1
ATOM 911 N N . SER A 1 117 ? 10.625 1.504 2.76 1 85.25 117 SER A N 1
ATOM 912 C CA . SER A 1 117 ? 11.984 2.035 2.869 1 85.25 117 SER A CA 1
ATOM 913 C C . SER A 1 117 ? 12.93 1.344 1.893 1 85.25 117 SER A C 1
ATOM 915 O O . SER A 1 117 ? 14.031 1.838 1.63 1 85.25 117 SER A O 1
ATOM 917 N N . GLY A 1 118 ? 12.523 0.269 1.322 1 87.44 118 GLY A N 1
ATOM 918 C CA . GLY A 1 118 ? 13.375 -0.494 0.417 1 87.44 118 GLY A CA 1
ATOM 919 C C . GLY A 1 118 ? 14.086 -1.646 1.096 1 87.44 118 GLY A C 1
ATOM 920 O O . GLY A 1 118 ? 14.656 -2.512 0.427 1 87.44 118 GLY A O 1
ATOM 921 N N . GLU A 1 119 ? 14 -1.627 2.385 1 92.56 119 GLU A N 1
ATOM 922 C CA . GLU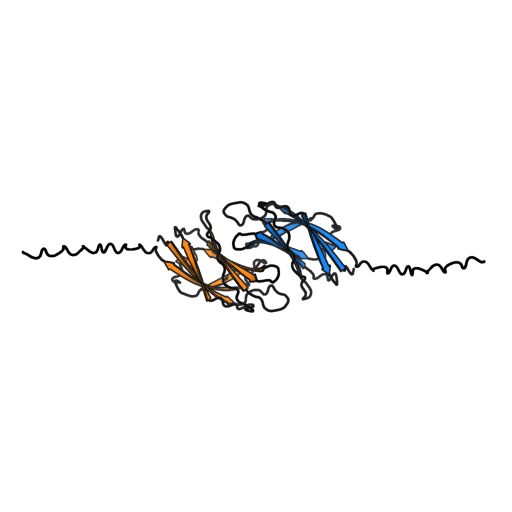 A 1 119 ? 14.648 -2.691 3.141 1 92.56 119 GLU A CA 1
ATOM 923 C C . GLU A 1 119 ? 13.773 -3.939 3.205 1 92.56 119 GLU A C 1
ATOM 925 O O . GLU A 1 119 ? 12.602 -3.9 2.822 1 92.56 119 GLU A O 1
ATOM 930 N N . VAL A 1 120 ? 14.445 -5.027 3.588 1 96.12 120 VAL A N 1
ATOM 931 C CA . VAL A 1 120 ? 13.727 -6.277 3.805 1 96.12 120 VAL A CA 1
ATOM 932 C C . VAL A 1 120 ? 13.359 -6.414 5.281 1 96.12 120 VAL A C 1
ATOM 934 O O . VAL A 1 120 ? 14.195 -6.172 6.16 1 96.12 120 VAL A O 1
ATOM 937 N N . GLN A 1 121 ? 12.055 -6.656 5.484 1 97.5 121 GLN A N 1
ATOM 938 C CA . GLN A 1 121 ? 11.586 -6.922 6.844 1 97.5 121 GLN A CA 1
ATOM 939 C C . GLN A 1 121 ? 10.547 -8.039 6.859 1 97.5 121 GLN A C 1
ATOM 941 O O . GLN A 1 121 ? 9.406 -7.832 6.445 1 97.5 121 GLN A O 1
ATOM 946 N N . GLY A 1 122 ? 11.023 -9.211 7.352 1 98.69 122 GLY A N 1
ATOM 947 C CA . GLY A 1 122 ? 10.125 -10.344 7.457 1 98.69 122 GLY A CA 1
ATOM 948 C C . GLY A 1 122 ? 10.078 -11.188 6.195 1 98.69 122 GLY A C 1
ATOM 949 O O . GLY A 1 122 ? 10.867 -10.984 5.273 1 98.69 122 GLY A O 1
ATOM 950 N N . GLU A 1 123 ? 9.172 -12.211 6.273 1 98.69 123 GLU A N 1
ATOM 951 C CA . GLU A 1 123 ? 9.008 -13.117 5.141 1 98.69 123 GLU A CA 1
ATOM 952 C C . GLU A 1 123 ? 7.562 -13.594 5.023 1 98.69 123 GLU A C 1
ATOM 954 O O . GLU A 1 123 ? 6.805 -13.547 6 1 98.69 123 GLU A O 1
ATOM 959 N N . ILE A 1 124 ? 7.215 -13.938 3.881 1 98.69 124 ILE A N 1
ATOM 960 C CA . ILE A 1 124 ? 5.953 -14.641 3.656 1 98.69 124 ILE A CA 1
ATOM 961 C C . ILE A 1 124 ? 6.227 -16.078 3.232 1 98.69 124 ILE A C 1
ATOM 963 O O . ILE A 1 124 ? 7.145 -16.344 2.453 1 98.69 124 ILE A O 1
ATOM 967 N N . VAL A 1 125 ? 5.523 -17.031 3.844 1 98.19 125 VAL A N 1
ATOM 968 C CA . VAL A 1 125 ? 5.668 -18.453 3.541 1 98.19 125 VAL A CA 1
ATOM 969 C C . VAL A 1 125 ? 4.527 -18.906 2.633 1 98.19 125 VAL A C 1
ATOM 971 O O . VAL A 1 125 ? 3.354 -18.75 2.98 1 98.19 125 VAL A O 1
ATOM 974 N N . LEU A 1 126 ? 4.926 -19.406 1.48 1 97.12 126 LEU A N 1
ATOM 975 C CA . LEU A 1 126 ? 3.893 -19.891 0.575 1 97.12 126 LEU A CA 1
ATOM 976 C C . LEU A 1 126 ? 4.363 -21.141 -0.169 1 97.12 126 LEU A C 1
ATOM 978 O O . LEU A 1 126 ? 5.551 -21.469 -0.144 1 97.12 126 LEU A O 1
ATOM 982 N N . SER A 1 127 ? 3.42 -21.844 -0.647 1 96.06 127 SER A N 1
ATOM 983 C CA . SER A 1 127 ? 3.674 -22.953 -1.558 1 96.06 127 SER A CA 1
ATOM 984 C C . SER A 1 127 ? 2.902 -22.797 -2.861 1 96.06 127 SER A C 1
ATOM 986 O O . SER A 1 127 ? 1.958 -22 -2.936 1 96.06 127 SER A O 1
ATOM 988 N N . HIS A 1 128 ? 3.395 -23.438 -3.881 1 93.88 128 HIS A N 1
ATOM 989 C CA . HIS A 1 128 ? 2.756 -23.328 -5.188 1 93.88 128 HIS A CA 1
ATOM 990 C C . HIS A 1 128 ? 2.73 -24.672 -5.902 1 93.88 128 HIS A C 1
ATOM 992 O O . HIS A 1 128 ? 3.533 -25.547 -5.602 1 93.88 128 HIS A O 1
ATOM 998 N N . LYS A 1 129 ? 1.789 -24.812 -6.77 1 90.25 129 LYS A N 1
ATOM 999 C CA . LYS A 1 129 ? 1.657 -26 -7.605 1 90.25 129 LYS A CA 1
ATOM 1000 C C . LYS A 1 129 ? 1.13 -25.641 -8.992 1 90.25 129 LYS A C 1
ATOM 1002 O O . LYS A 1 129 ? 0.098 -24.969 -9.117 1 90.25 129 LYS A O 1
ATOM 1007 N N . PHE A 1 130 ? 1.93 -26.062 -9.977 1 88.19 130 PHE A N 1
ATOM 1008 C CA . PHE A 1 130 ? 1.466 -25.906 -11.352 1 88.19 130 PHE A CA 1
ATOM 1009 C C . PHE A 1 130 ? 0.739 -27.156 -11.82 1 88.19 130 PHE A C 1
ATOM 1011 O O . PHE A 1 130 ? 1.154 -28.281 -11.508 1 88.19 130 PHE A O 1
ATOM 1018 N N . SER A 1 131 ? -0.373 -26.953 -12.5 1 84.06 131 SER A N 1
ATOM 1019 C CA . SER A 1 131 ? -1.067 -28.125 -13.031 1 84.06 131 SER A CA 1
ATOM 1020 C C . SER A 1 131 ? -1.487 -27.906 -14.477 1 84.06 131 SER A C 1
ATOM 1022 O O . SER A 1 131 ? -1.692 -26.766 -14.914 1 84.06 131 SER A O 1
ATOM 1024 N N . ARG A 1 132 ? -1.493 -28.953 -15.352 1 77.31 132 ARG A N 1
ATOM 1025 C CA . ARG A 1 132 ? -1.885 -28.922 -16.75 1 77.31 132 ARG A CA 1
ATOM 1026 C C . ARG A 1 132 ? -3.402 -28.969 -16.906 1 77.31 132 ARG A C 1
ATOM 1028 O O . ARG A 1 132 ? -4.094 -29.516 -16.031 1 77.31 132 ARG A O 1
ATOM 1035 N N . PRO A 1 133 ? -3.9 -28.266 -17.953 1 63.94 133 PRO A N 1
ATOM 1036 C CA . PRO A 1 133 ? -5.344 -28.344 -18.203 1 63.94 133 PRO A CA 1
ATOM 1037 C C . PRO A 1 133 ? -5.852 -29.781 -18.266 1 63.94 133 PRO A C 1
ATOM 1039 O O . PRO A 1 133 ? -5.133 -30.688 -18.719 1 63.94 133 PRO A O 1
ATOM 1042 N N . GLU A 1 134 ? -6.598 -30.156 -17.281 1 57.09 134 GLU A N 1
ATOM 1043 C CA . GLU A 1 134 ? -7.176 -31.5 -17.422 1 57.09 134 GLU A CA 1
ATOM 1044 C C . GLU A 1 134 ? -7.859 -31.672 -18.766 1 57.09 134 GLU A C 1
ATOM 1046 O O . GLU A 1 134 ? -8.641 -30.812 -19.188 1 57.09 134 GLU A O 1
ATOM 1051 N N . VAL A 1 135 ? -7.168 -32.125 -19.781 1 51.59 135 VAL A N 1
ATOM 1052 C CA . VAL A 1 135 ? -7.902 -32.562 -20.969 1 51.59 135 VAL A CA 1
ATOM 1053 C C . VAL A 1 135 ? -9.156 -33.344 -20.547 1 51.59 135 VAL A C 1
ATOM 1055 O O . VAL A 1 135 ? -9.07 -34.312 -19.781 1 51.59 135 VAL A O 1
ATOM 1058 N N . ASN A 1 136 ? -10.195 -32.625 -20.281 1 48.31 136 ASN A N 1
ATOM 1059 C CA . ASN A 1 136 ? -11.445 -33.375 -20.125 1 48.31 136 ASN A CA 1
ATOM 1060 C C . ASN A 1 136 ? -11.469 -34.594 -21 1 48.31 136 ASN A C 1
ATOM 1062 O O . ASN A 1 136 ? -11.5 -34.5 -22.234 1 48.31 136 ASN A O 1
ATOM 1066 N N . LYS A 1 137 ? -10.844 -35.656 -20.703 1 44.56 137 LYS A N 1
ATOM 1067 C CA . LYS A 1 137 ? -11.25 -36.875 -21.422 1 44.56 137 LYS A CA 1
ATOM 1068 C C . LYS A 1 137 ? -12.766 -36.969 -21.531 1 44.56 137 LYS A C 1
ATOM 1070 O O . LYS A 1 137 ? -13.477 -36.938 -20.516 1 44.56 137 LYS A O 1
ATOM 1075 N N . LYS A 1 138 ? -13.375 -36.312 -22.5 1 43.06 138 LYS A N 1
ATOM 1076 C CA . LYS A 1 138 ? -14.719 -36.75 -22.891 1 43.06 138 LYS A CA 1
ATOM 1077 C C . LYS A 1 138 ? -14.906 -38.25 -22.688 1 43.06 138 LYS A C 1
ATOM 1079 O O . LYS A 1 138 ? -14.164 -39.031 -23.266 1 43.06 138 LYS A O 1
ATOM 1084 N N . ASP A 1 139 ? -15.273 -38.531 -21.438 1 40.66 139 ASP A N 1
ATOM 1085 C CA . ASP A 1 139 ? -15.82 -39.875 -21.312 1 40.66 139 ASP A CA 1
ATOM 1086 C C . ASP A 1 139 ? -16.703 -40.219 -22.5 1 40.66 139 ASP A C 1
ATOM 1088 O O . ASP A 1 139 ? -17.812 -39.688 -22.641 1 40.66 139 ASP A O 1
ATOM 1092 N N . SER A 1 140 ? -16.156 -40.156 -23.703 1 38.97 140 SER A N 1
ATOM 1093 C CA . SER A 1 140 ? -16.875 -40.75 -24.828 1 38.97 140 SER A CA 1
ATOM 1094 C C . SER A 1 140 ? -17.484 -42.094 -24.453 1 38.97 140 SER A C 1
ATOM 1096 O O . SER A 1 140 ? -17.172 -43.094 -25.078 1 38.97 140 SER A O 1
ATOM 1098 N N . SER A 1 141 ? -17.516 -42.375 -23.141 1 38.53 141 SER A N 1
ATOM 1099 C CA . SER A 1 141 ? -18.234 -43.656 -23 1 38.53 141 SER A CA 1
ATOM 1100 C C . SER A 1 141 ? -19.656 -43.531 -23.516 1 38.53 141 SER A C 1
ATOM 1102 O O . SER A 1 141 ? -20.5 -42.875 -22.891 1 38.53 141 SER A O 1
ATOM 1104 N N . GLY A 1 142 ? -19.891 -43.281 -24.797 1 34.38 142 GLY A N 1
ATOM 1105 C CA . GLY A 1 142 ? -21.156 -43.5 -25.453 1 34.38 142 GLY A CA 1
ATOM 1106 C C . GLY A 1 142 ? -21.922 -44.688 -24.891 1 34.38 142 GLY A C 1
ATOM 1107 O O . GLY A 1 142 ? -21.375 -45.781 -24.781 1 34.38 142 GLY A O 1
ATOM 1108 N N . LYS A 1 143 ? -22.812 -44.406 -23.922 1 38.09 143 LYS A N 1
ATOM 1109 C CA . LYS A 1 143 ? -23.812 -45.375 -23.406 1 38.09 143 LYS A CA 1
ATOM 1110 C C . LYS A 1 143 ? -24.391 -46.219 -24.531 1 38.09 143 LYS A C 1
ATOM 1112 O O . LYS A 1 143 ? -25.047 -45.688 -25.438 1 38.09 143 LYS A O 1
ATOM 1117 N N . VAL A 1 144 ? -23.594 -47.156 -25.094 1 37.06 144 VAL A N 1
ATOM 1118 C CA . VAL A 1 144 ? -24.203 -48.156 -25.969 1 37.06 144 VAL A CA 1
ATOM 1119 C C . VAL A 1 144 ? -25.516 -48.656 -25.344 1 37.06 144 VAL A C 1
ATOM 1121 O O . VAL A 1 144 ? -25.516 -49.188 -24.234 1 37.06 144 VAL A O 1
ATOM 1124 N N . ALA A 1 145 ? -26.672 -47.875 -25.562 1 42.03 145 ALA A N 1
ATOM 1125 C CA . ALA A 1 145 ? -28.031 -48.344 -25.25 1 42.03 145 ALA A CA 1
ATOM 1126 C C . ALA A 1 145 ? -28.188 -49.812 -25.516 1 42.03 145 ALA A C 1
ATOM 1128 O O . ALA A 1 145 ? -27.891 -50.312 -26.609 1 42.03 145 ALA A O 1
ATOM 1129 N N . ASP A 1 146 ? -27.969 -50.625 -24.5 1 39.25 146 ASP A N 1
ATOM 1130 C CA . ASP A 1 146 ? -28.25 -52.062 -24.5 1 39.25 146 ASP A CA 1
ATOM 1131 C C . ASP A 1 146 ? -29.578 -52.375 -25.188 1 39.25 146 ASP A C 1
ATOM 1133 O O . ASP A 1 146 ? -30.594 -51.75 -24.906 1 39.25 146 ASP A O 1
ATOM 1137 N N . ARG A 1 147 ? -29.609 -52.719 -26.484 1 39.91 147 ARG A N 1
ATOM 1138 C CA . ARG A 1 147 ? -30.734 -53.156 -27.281 1 39.91 147 ARG A CA 1
ATOM 1139 C C . ARG A 1 147 ? -31.625 -54.125 -26.5 1 39.91 147 ARG A C 1
ATOM 1141 O O . ARG A 1 147 ? -31.141 -55.094 -25.922 1 39.91 147 ARG A O 1
ATOM 1148 N N . PRO A 1 148 ? -32.781 -53.531 -25.938 1 45.12 148 PRO A N 1
ATOM 1149 C CA . PRO A 1 148 ? -33.688 -54.406 -25.188 1 45.12 148 PRO A CA 1
ATOM 1150 C C . PRO A 1 148 ? -33.844 -55.781 -25.844 1 45.12 148 PRO A C 1
ATOM 1152 O O . PRO A 1 148 ? -34.062 -55.875 -27.062 1 45.12 148 PRO A O 1
ATOM 1155 N N . LYS A 1 149 ? -33.219 -56.812 -25.328 1 41.84 149 LYS A N 1
ATOM 1156 C CA . LYS A 1 149 ? -33.312 -58.188 -25.781 1 41.84 149 LYS A CA 1
ATOM 1157 C C . LYS A 1 149 ? -34.781 -58.594 -25.938 1 41.84 149 LYS A C 1
ATOM 1159 O O . LYS A 1 149 ? -35.594 -58.438 -25.016 1 41.84 149 LYS A O 1
ATOM 1164 N N . LYS A 1 150 ? -35.375 -58.5 -27.109 1 41.84 150 LYS A N 1
ATOM 1165 C CA . LYS A 1 150 ? -36.688 -59.031 -27.469 1 41.84 150 LYS A CA 1
ATOM 1166 C C . LYS A 1 150 ? -36.875 -60.438 -26.922 1 41.84 150 LYS A C 1
ATOM 1168 O O . LYS A 1 150 ? -36.156 -61.375 -27.312 1 41.84 150 LYS A O 1
ATOM 1173 N N . THR A 1 151 ? -37.094 -60.625 -25.594 1 37.78 151 THR A N 1
ATOM 1174 C CA . THR A 1 151 ? -37.469 -61.938 -25.141 1 37.78 151 THR A CA 1
ATOM 1175 C C . THR A 1 151 ? -38.5 -62.562 -26.062 1 37.78 151 THR A C 1
ATOM 1177 O O . THR A 1 151 ? -39.5 -61.938 -26.375 1 37.78 151 THR A O 1
ATOM 1180 N N . ALA A 1 152 ? -38.188 -63.562 -26.859 1 40.84 152 ALA A N 1
ATOM 1181 C CA . ALA A 1 152 ? -38.938 -64.5 -27.719 1 40.84 152 ALA A CA 1
ATOM 1182 C C . ALA A 1 152 ? -40.156 -65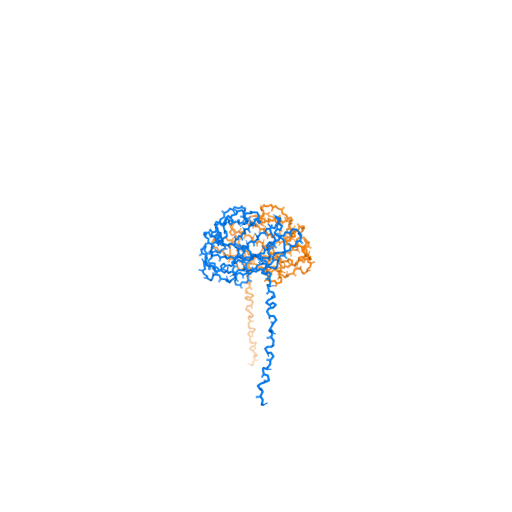 -27.016 1 40.84 152 ALA A C 1
ATOM 1184 O O . ALA A 1 152 ? -40.094 -65.625 -25.938 1 40.84 152 ALA A O 1
ATOM 1185 N N . ASP A 1 153 ? -41.312 -64.375 -27.156 1 29.94 153 ASP A N 1
ATOM 1186 C CA . ASP A 1 153 ? -42.469 -65.25 -27.031 1 29.94 153 ASP A CA 1
ATOM 1187 C C . ASP A 1 153 ? -42.469 -66.312 -28.109 1 29.94 153 ASP A C 1
ATOM 1189 O O . ASP A 1 153 ? -42.125 -66.062 -29.266 1 29.94 153 ASP A O 1
ATOM 1193 N N . MET B 1 1 ? 6.262 26.438 19.078 1 47.56 1 MET B N 1
ATOM 1194 C CA . MET B 1 1 ? 4.961 27.078 18.859 1 47.56 1 MET B CA 1
ATOM 1195 C C . MET B 1 1 ? 3.854 26.031 18.797 1 47.56 1 MET B C 1
ATOM 1197 O O . MET B 1 1 ? 4.055 24.938 18.266 1 47.56 1 MET B O 1
ATOM 1201 N N . LYS B 1 2 ? 2.875 26.125 19.75 1 58.34 2 LYS B N 1
ATOM 1202 C CA . LYS B 1 2 ? 1.841 25.141 20.031 1 58.34 2 LYS B CA 1
ATOM 1203 C C . LYS B 1 2 ? 0.816 25.094 18.906 1 58.34 2 LYS B C 1
ATOM 1205 O O . LYS B 1 2 ? 0.084 26.047 18.672 1 58.34 2 LYS B O 1
ATOM 1210 N N . PHE B 1 3 ? 1.147 24.672 17.672 1 61.59 3 PHE B N 1
ATOM 1211 C CA . PHE B 1 3 ? 0.041 24.516 16.734 1 61.59 3 PHE B CA 1
ATOM 1212 C C . PHE B 1 3 ? -0.889 23.391 17.156 1 61.59 3 PHE B C 1
ATOM 1214 O O . PHE B 1 3 ? -0.444 22.406 17.75 1 61.59 3 PHE B O 1
ATOM 1221 N N . SER B 1 4 ? -2.139 23.812 17.031 1 78.19 4 SER B N 1
ATOM 1222 C CA . SER B 1 4 ? -3.111 22.812 17.453 1 78.19 4 SER B CA 1
ATOM 1223 C C . SER B 1 4 ? -3.775 22.156 16.25 1 78.19 4 SER B C 1
ATOM 1225 O O . SER B 1 4 ? -4.305 21.047 16.359 1 78.19 4 SER B O 1
ATOM 1227 N N . LYS B 1 5 ? -3.574 23.016 15.039 1 88 5 LYS B N 1
ATOM 1228 C CA . LYS B 1 5 ? -4.285 22.469 13.891 1 88 5 LYS B CA 1
ATOM 1229 C C . LYS B 1 5 ? -3.422 22.531 12.633 1 88 5 LYS B C 1
ATOM 1231 O O . LYS B 1 5 ? -2.719 23.516 12.398 1 88 5 LYS B O 1
ATOM 1236 N N . LEU B 1 6 ? -3.465 21.5 11.859 1 91.25 6 LEU B N 1
ATOM 1237 C CA . LEU B 1 6 ? -2.777 21.453 10.57 1 91.25 6 LEU B CA 1
ATOM 1238 C C . LEU B 1 6 ? -3.766 21.188 9.438 1 91.25 6 LEU B C 1
ATOM 1240 O O . LEU B 1 6 ? -4.531 20.234 9.484 1 91.25 6 LEU B O 1
ATOM 1244 N N . GLU B 1 7 ? -3.773 22.141 8.539 1 93.81 7 GLU B N 1
ATOM 1245 C CA . GLU B 1 7 ? -4.539 21.953 7.312 1 93.81 7 GLU B CA 1
ATOM 1246 C C . GLU B 1 7 ? -3.635 21.531 6.16 1 93.81 7 GLU B C 1
ATOM 1248 O O . GLU B 1 7 ? -2.604 22.172 5.91 1 93.81 7 GLU B O 1
ATOM 1253 N N . ILE B 1 8 ? -4.035 20.484 5.484 1 95.94 8 ILE B N 1
ATOM 1254 C CA . ILE B 1 8 ? -3.32 20.016 4.301 1 95.94 8 ILE B CA 1
ATOM 1255 C C . ILE B 1 8 ? -4.258 20.016 3.096 1 95.94 8 ILE B C 1
ATOM 1257 O O . ILE B 1 8 ? -5.398 19.547 3.188 1 95.94 8 ILE B O 1
ATOM 1261 N N . VAL B 1 9 ? -3.809 20.594 2.025 1 97.12 9 VAL B N 1
ATOM 1262 C CA . VAL B 1 9 ? -4.543 20.516 0.767 1 97.12 9 VAL B CA 1
ATOM 1263 C C . VAL B 1 9 ? -3.762 19.672 -0.235 1 97.12 9 VAL B C 1
ATOM 1265 O O . VAL B 1 9 ? -2.643 20.031 -0.618 1 97.12 9 VAL B O 1
ATOM 1268 N N . LEU B 1 10 ? -4.324 18.547 -0.6 1 98.5 10 LEU B N 1
ATOM 1269 C CA . LEU B 1 10 ? -3.764 17.734 -1.677 1 98.5 10 LEU B CA 1
ATOM 1270 C C . LEU B 1 10 ? -4.234 18.234 -3.037 1 98.5 10 LEU B C 1
ATOM 1272 O O . LEU B 1 10 ? -5.418 18.125 -3.369 1 98.5 10 LEU B O 1
ATOM 1276 N N . HIS B 1 11 ? -3.34 18.766 -3.758 1 98.44 11 HIS B N 1
ATOM 1277 C CA . HIS B 1 11 ? -3.729 19.406 -5.012 1 98.44 11 HIS B CA 1
ATOM 1278 C C . HIS B 1 11 ? -3.742 18.391 -6.156 1 98.44 11 HIS B C 1
ATOM 1280 O O . HIS B 1 11 ? -4.785 18.156 -6.773 1 98.44 11 HIS B O 1
ATOM 1286 N N . SER B 1 12 ? -2.52 17.812 -6.441 1 98.81 12 SER B N 1
ATOM 1287 C CA . SER B 1 12 ? -2.412 16.984 -7.629 1 98.81 12 SER B CA 1
ATOM 1288 C C . SER B 1 12 ? -1.201 16.047 -7.547 1 98.81 12 SER B C 1
ATOM 1290 O O . SER B 1 12 ? -0.343 16.219 -6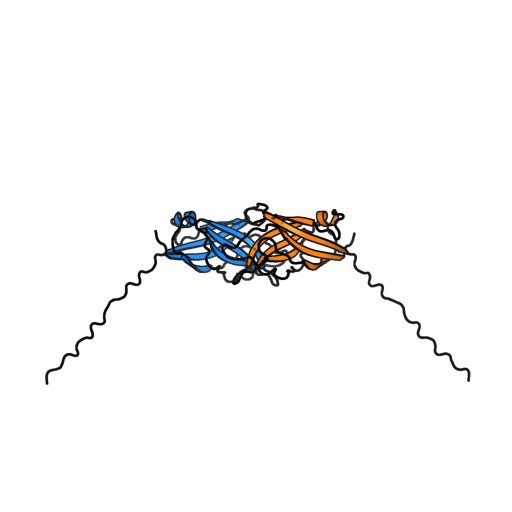.68 1 98.81 12 SER B O 1
ATOM 1292 N N . GLY B 1 13 ? -1.232 15.023 -8.359 1 98.81 13 GLY B N 1
ATOM 1293 C CA . GLY B 1 13 ? -0.069 14.211 -8.672 1 98.81 13 GLY B CA 1
ATOM 1294 C C . GLY B 1 13 ? 0.487 14.461 -10.062 1 98.81 13 GLY B C 1
ATOM 1295 O O . GLY B 1 13 ? -0.256 14.82 -10.977 1 98.81 13 GLY B O 1
ATOM 1296 N N . LYS B 1 14 ? 1.761 14.273 -10.18 1 98.75 14 LYS B N 1
ATOM 1297 C CA . LYS B 1 14 ? 2.426 14.445 -11.469 1 98.75 14 LYS B CA 1
ATOM 1298 C C . LYS B 1 14 ? 3.309 13.242 -11.797 1 98.75 14 LYS B C 1
ATOM 1300 O O . LYS B 1 14 ? 4.188 12.875 -11.008 1 98.75 14 LYS B O 1
ATOM 1305 N N . SER B 1 15 ? 3.072 12.617 -12.938 1 98.62 15 SER B N 1
ATOM 1306 C CA . SER B 1 15 ? 3.885 11.531 -13.469 1 98.62 15 SER B CA 1
ATOM 1307 C C . SER B 1 15 ? 3.979 10.375 -12.477 1 98.62 15 SER B C 1
ATOM 1309 O O . SER B 1 15 ? 5.07 9.867 -12.203 1 98.62 15 SER B O 1
ATOM 1311 N N . LEU B 1 16 ? 2.811 10.047 -11.898 1 98.69 16 LEU B N 1
ATOM 1312 C CA . LEU B 1 16 ? 2.787 8.93 -10.953 1 98.69 16 LEU B CA 1
ATOM 1313 C C . LEU B 1 16 ? 3.043 7.609 -11.672 1 98.69 16 LEU B C 1
ATOM 1315 O O . LEU B 1 16 ? 2.812 7.5 -12.883 1 98.69 16 LEU B O 1
ATOM 1319 N N . ASP B 1 17 ? 3.529 6.676 -10.984 1 97.12 17 ASP B N 1
ATOM 1320 C CA . ASP B 1 17 ? 3.709 5.332 -11.531 1 97.12 17 ASP B CA 1
ATOM 1321 C C . ASP B 1 17 ? 2.377 4.742 -11.992 1 97.12 17 ASP B C 1
ATOM 1323 O O . ASP B 1 17 ? 1.354 4.91 -11.32 1 97.12 17 ASP B O 1
ATOM 1327 N N . ASP B 1 18 ? 2.387 4.117 -13.133 1 95 18 ASP B N 1
ATOM 1328 C CA . ASP B 1 18 ? 1.201 3.418 -13.625 1 95 18 ASP B CA 1
ATOM 1329 C C . ASP B 1 18 ? 1.202 1.957 -13.18 1 95 18 ASP B C 1
ATOM 1331 O O . ASP B 1 18 ? 1.945 1.139 -13.727 1 95 18 ASP B O 1
ATOM 1335 N N . VAL B 1 19 ? 0.304 1.615 -12.242 1 91.19 19 VAL B N 1
ATOM 1336 C CA . VAL B 1 19 ? 0.323 0.283 -11.648 1 91.19 19 VAL B CA 1
ATOM 1337 C C . VAL B 1 19 ? -0.682 -0.617 -12.367 1 91.19 19 VAL B C 1
ATOM 1339 O O . VAL B 1 19 ? -0.827 -1.793 -12.016 1 91.19 19 VAL B O 1
ATOM 1342 N N . LYS B 1 20 ? -1.304 -0.076 -13.391 1 88.62 20 LYS B N 1
ATOM 1343 C CA . LYS B 1 20 ? -2.248 -0.854 -14.188 1 88.62 20 LYS B CA 1
ATOM 1344 C C . LYS B 1 20 ? -1.642 -1.236 -15.539 1 88.62 20 LYS B C 1
ATOM 1346 O O . LYS B 1 20 ? -0.89 -0.459 -16.125 1 88.62 20 LYS B O 1
ATOM 1351 N N . ILE B 1 21 ? -2.059 -2.422 -15.953 1 84.94 21 ILE B N 1
ATOM 1352 C CA . ILE B 1 21 ? -1.609 -2.848 -17.266 1 84.94 21 ILE B CA 1
ATOM 1353 C C . ILE B 1 21 ? -2.537 -2.275 -18.344 1 84.94 21 ILE B C 1
ATOM 1355 O O . ILE B 1 21 ? -2.086 -1.899 -19.422 1 84.94 21 ILE B O 1
ATOM 1359 N N . PHE B 1 22 ? -3.875 -2.217 -17.922 1 86.31 22 PHE B N 1
ATOM 1360 C CA . PHE B 1 22 ? -4.848 -1.687 -18.875 1 86.31 22 PHE B CA 1
ATOM 1361 C C . PHE B 1 22 ? -5.719 -0.622 -18.219 1 86.31 22 PHE B C 1
ATOM 1363 O O . PHE B 1 22 ? -6.066 -0.736 -17.031 1 86.31 22 PHE B O 1
ATOM 1370 N N . GLY B 1 23 ? -6.074 0.367 -19.047 1 90.12 23 GLY B N 1
ATOM 1371 C CA . GLY B 1 23 ? -7.004 1.381 -18.578 1 90.12 23 GLY B CA 1
ATOM 1372 C C . GLY B 1 23 ? -6.332 2.486 -17.781 1 90.12 23 GLY B C 1
ATOM 1373 O O . GLY B 1 23 ? -5.113 2.465 -17.594 1 90.12 23 GLY B O 1
ATOM 1374 N N . THR B 1 24 ? -7.172 3.439 -17.359 1 95.69 24 THR B N 1
ATOM 1375 C CA . THR B 1 24 ? -6.684 4.59 -16.594 1 95.69 24 THR B CA 1
ATOM 1376 C C . THR B 1 24 ? -6.844 4.355 -15.094 1 95.69 24 THR B C 1
ATOM 1378 O O . THR B 1 24 ? -7.859 3.822 -14.648 1 95.69 24 THR B O 1
ATOM 1381 N N . MET B 1 25 ? -5.863 4.746 -14.305 1 96.75 25 MET B N 1
ATOM 1382 C CA . MET B 1 25 ? -5.918 4.559 -12.859 1 96.75 25 MET B CA 1
ATOM 1383 C C . MET B 1 25 ? -6.902 5.531 -12.219 1 96.75 25 MET B C 1
ATOM 1385 O O . MET B 1 25 ? -7.184 6.594 -12.773 1 96.75 25 MET B O 1
ATOM 1389 N N . ASP B 1 26 ? -7.445 5.223 -11.102 1 98.25 26 ASP B N 1
ATOM 1390 C CA . ASP B 1 26 ? -8.32 6.023 -10.25 1 98.25 26 ASP B CA 1
ATOM 1391 C C . ASP B 1 26 ? -7.645 6.332 -8.914 1 98.25 26 ASP B C 1
ATOM 1393 O O . ASP B 1 26 ? -8.031 5.789 -7.875 1 98.25 26 ASP B O 1
ATOM 1397 N N . PRO B 1 27 ? -6.688 7.27 -8.891 1 98.69 27 PRO B N 1
ATOM 1398 C CA . PRO B 1 27 ? -5.844 7.48 -7.715 1 98.69 27 PRO B CA 1
ATOM 1399 C C . PRO B 1 27 ? -6.57 8.219 -6.594 1 98.69 27 PRO B C 1
ATOM 1401 O O . PRO B 1 27 ? -7.406 9.078 -6.859 1 98.69 27 PRO B O 1
ATOM 1404 N N . TYR B 1 28 ? -6.277 7.875 -5.371 1 98.38 28 TYR B N 1
ATOM 1405 C CA . TYR B 1 28 ? -6.613 8.633 -4.172 1 98.38 28 TYR B CA 1
ATOM 1406 C C . TYR B 1 28 ? -5.465 8.609 -3.172 1 98.38 28 TYR B C 1
ATOM 1408 O O . TYR B 1 28 ? -4.496 7.867 -3.348 1 98.38 28 TYR B O 1
ATOM 1416 N N . VAL B 1 29 ? -5.559 9.43 -2.166 1 98.56 29 VAL B N 1
ATOM 1417 C CA . VAL B 1 29 ? -4.453 9.562 -1.227 1 98.56 29 VAL B CA 1
ATOM 1418 C C . VAL B 1 29 ? -4.945 9.305 0.195 1 98.56 29 VAL B C 1
ATOM 1420 O O . VAL B 1 29 ? -6.008 9.797 0.588 1 98.56 29 VAL B O 1
ATOM 1423 N N . VAL B 1 30 ? -4.234 8.523 0.934 1 96.75 30 VAL B N 1
ATOM 1424 C CA . VAL B 1 30 ? -4.441 8.305 2.361 1 96.75 30 VAL B CA 1
ATOM 1425 C C . VAL B 1 30 ? -3.395 9.086 3.16 1 96.75 30 VAL B C 1
ATOM 1427 O O . VAL B 1 30 ? -2.195 8.969 2.896 1 96.75 30 VAL B O 1
ATOM 1430 N N . VAL B 1 31 ? -3.826 9.859 4.164 1 97.06 31 VAL B N 1
ATOM 1431 C CA . VAL B 1 31 ? -2.916 10.75 4.879 1 97.06 31 VAL B CA 1
ATOM 1432 C C . VAL B 1 31 ? -3.1 10.57 6.387 1 97.06 31 VAL B C 1
ATOM 1434 O O . VAL B 1 31 ? -4.227 10.484 6.875 1 97.06 31 VAL B O 1
ATOM 1437 N N . TRP B 1 32 ? -1.995 10.469 7.082 1 94.19 32 TRP B N 1
ATOM 1438 C CA . TRP B 1 32 ? -2.016 10.477 8.539 1 94.19 32 TRP B CA 1
ATOM 1439 C C . TRP B 1 32 ? -0.707 11.016 9.102 1 94.19 32 TRP B C 1
ATOM 1441 O O . TRP B 1 32 ? 0.251 11.242 8.359 1 94.19 32 TRP B O 1
ATOM 1451 N N . ILE B 1 33 ? -0.744 11.328 10.336 1 93.62 33 ILE B N 1
ATOM 1452 C CA . ILE B 1 33 ? 0.437 11.844 11.023 1 93.62 33 ILE B CA 1
ATOM 1453 C C . ILE B 1 33 ? 0.846 10.883 12.141 1 93.62 33 ILE B C 1
ATOM 1455 O O . ILE B 1 33 ? -0.005 10.375 12.867 1 93.62 33 ILE B O 1
ATOM 1459 N N . SER B 1 34 ? 2.104 10.562 12.148 1 90.62 34 SER B N 1
ATOM 1460 C CA . SER B 1 34 ? 2.637 9.719 13.211 1 90.62 34 SER B CA 1
ATOM 1461 C C . SER B 1 34 ? 3.896 10.328 13.82 1 90.62 34 SER B C 1
ATOM 1463 O O . SER B 1 34 ? 4.691 10.953 13.117 1 90.62 34 SER B O 1
ATOM 1465 N N . GLY B 1 35 ? 4.031 10.109 15.156 1 86.88 35 GLY B N 1
ATOM 1466 C CA . GLY B 1 35 ? 5.188 10.594 15.891 1 86.88 35 GLY B CA 1
ATOM 1467 C C . GLY B 1 35 ? 5.035 10.469 17.391 1 86.88 35 GLY B C 1
ATOM 1468 O O . GLY B 1 35 ? 3.924 10.57 17.922 1 86.88 35 GLY B O 1
ATOM 1469 N N . GLY B 1 36 ? 6.172 10.297 18.094 1 80.56 36 GLY B N 1
ATOM 1470 C CA . GLY B 1 36 ? 6.172 10.227 19.547 1 80.56 36 GLY B CA 1
ATOM 1471 C C . GLY B 1 36 ? 5.273 9.125 20.078 1 80.56 36 GLY B C 1
ATOM 1472 O O . GLY B 1 36 ? 4.625 9.305 21.109 1 80.56 36 GLY B O 1
ATOM 1473 N N . GLY B 1 37 ? 5.039 8.141 19.344 1 83.12 37 GLY B N 1
ATOM 1474 C CA . GLY B 1 37 ? 4.238 7.016 19.797 1 83.12 37 GLY B CA 1
ATOM 1475 C C . GLY B 1 37 ? 2.75 7.219 19.578 1 83.12 37 GLY B C 1
ATOM 1476 O O . GLY B 1 37 ? 1.931 6.496 20.141 1 83.12 37 GLY B O 1
ATOM 1477 N N . LYS B 1 38 ? 2.434 8.234 18.875 1 85.56 38 LYS B N 1
ATOM 1478 C CA . LYS B 1 38 ? 1.028 8.492 18.562 1 85.56 38 LYS B CA 1
ATOM 1479 C C . LYS B 1 38 ? 0.793 8.57 17.062 1 85.56 38 LYS B C 1
ATOM 1481 O O . LYS B 1 38 ? 1.736 8.75 16.281 1 85.56 38 LYS B O 1
ATOM 1486 N N . GLU B 1 39 ? -0.483 8.359 16.719 1 89.56 39 GLU B N 1
ATOM 1487 C CA . GLU B 1 39 ? -0.863 8.445 15.305 1 89.56 39 GLU B CA 1
ATOM 1488 C C . GLU B 1 39 ? -2.275 9 15.148 1 89.56 39 GLU B C 1
ATOM 1490 O O . GLU B 1 39 ? -3.16 8.695 15.953 1 89.56 39 GLU B O 1
ATOM 1495 N N . THR B 1 40 ? -2.385 9.844 14.203 1 90.88 40 THR B N 1
ATOM 1496 C CA . THR B 1 40 ? -3.719 10.367 13.93 1 90.88 40 THR B CA 1
ATOM 1497 C C . THR B 1 40 ? -4.539 9.359 13.125 1 90.88 40 THR B C 1
ATOM 1499 O O . THR B 1 40 ? -3.986 8.422 12.547 1 90.88 40 THR B O 1
ATOM 1502 N N . LYS B 1 41 ? -5.832 9.617 13.195 1 89.75 41 LYS B N 1
ATOM 1503 C CA . LYS B 1 41 ? -6.68 8.898 12.242 1 89.75 41 LYS B CA 1
ATOM 1504 C C . LYS B 1 41 ? -6.27 9.195 10.805 1 89.75 41 LYS B C 1
ATOM 1506 O O . LYS B 1 41 ? -5.965 10.336 10.469 1 89.75 41 LYS B O 1
ATOM 1511 N N . ALA B 1 42 ? -6.34 8.125 10 1 92.88 42 ALA B N 1
ATOM 1512 C CA . ALA B 1 42 ? -6.047 8.312 8.578 1 92.88 42 ALA B CA 1
ATOM 1513 C C . ALA B 1 42 ? -7.25 8.898 7.844 1 92.88 42 ALA B C 1
ATOM 1515 O O . ALA B 1 42 ? -8.391 8.508 8.109 1 92.88 42 ALA B O 1
ATOM 1516 N N . LEU B 1 43 ? -6.98 9.844 6.984 1 95.06 43 LEU B N 1
ATOM 1517 C CA . LEU B 1 43 ? -7.996 10.43 6.121 1 95.06 43 LEU B CA 1
ATOM 1518 C C . LEU B 1 43 ? -7.719 10.109 4.656 1 95.06 43 LEU B C 1
ATOM 1520 O O . LEU B 1 43 ? -6.566 9.891 4.273 1 95.06 43 LEU B O 1
ATOM 1524 N N . LYS B 1 44 ? -8.734 10.078 3.869 1 95.75 44 LYS B N 1
ATOM 1525 C CA . LYS B 1 44 ? -8.547 9.773 2.455 1 95.75 44 LYS B CA 1
ATOM 1526 C C . LYS B 1 44 ? -9.242 10.805 1.571 1 95.75 44 LYS B C 1
ATOM 1528 O O . LYS B 1 44 ? -10.32 11.297 1.914 1 95.75 44 LYS B O 1
ATOM 1533 N N . THR B 1 45 ? -8.633 11.102 0.49 1 97.69 45 THR B N 1
ATOM 1534 C CA . THR B 1 45 ? -9.273 11.953 -0.505 1 97.69 45 THR B CA 1
ATOM 1535 C C . THR B 1 45 ? -10.391 11.203 -1.227 1 97.69 45 THR B C 1
ATOM 1537 O O . THR B 1 45 ? -10.469 9.977 -1.147 1 97.69 45 THR B O 1
ATOM 1540 N N . GLU B 1 46 ? -11.18 12.062 -1.923 1 97.38 46 GLU B N 1
ATOM 1541 C CA . GLU B 1 46 ? -11.984 11.422 -2.953 1 97.38 46 GLU B CA 1
ATOM 1542 C C . GLU B 1 46 ? -11.109 10.812 -4.043 1 97.38 46 GLU B C 1
ATOM 1544 O O . GLU B 1 46 ? -9.977 11.25 -4.25 1 97.38 46 GLU B O 1
ATOM 1549 N N . VAL B 1 47 ? -11.672 9.844 -4.633 1 98.25 47 VAL B N 1
ATOM 1550 C CA . VAL B 1 47 ? -10.969 9.203 -5.742 1 98.25 47 VAL B CA 1
ATOM 1551 C C . VAL B 1 47 ? -10.961 10.133 -6.953 1 98.25 47 VAL B C 1
ATOM 1553 O O . VAL B 1 47 ? -12 10.68 -7.336 1 98.25 47 VAL B O 1
ATOM 1556 N N . ALA B 1 48 ? -9.75 10.414 -7.527 1 98.62 48 ALA B N 1
ATOM 1557 C CA . ALA B 1 48 ? -9.672 11.07 -8.828 1 98.62 48 ALA B CA 1
ATOM 1558 C C . ALA B 1 48 ? -9.977 10.094 -9.961 1 98.62 48 ALA B C 1
ATOM 1560 O O . ALA B 1 48 ? -9.07 9.461 -10.508 1 98.62 48 ALA B O 1
ATOM 1561 N N . LYS B 1 49 ? -11.219 10.016 -10.359 1 98 49 LYS B N 1
ATOM 1562 C CA . LYS B 1 49 ? -11.664 9.031 -11.352 1 98 49 LYS B CA 1
ATOM 1563 C C . LYS B 1 49 ? -10.977 9.258 -12.695 1 98 49 LYS B C 1
ATOM 1565 O O . LYS B 1 49 ? -10.977 10.375 -13.219 1 98 49 LYS B O 1
ATOM 1570 N N . ARG B 1 50 ? -10.398 8.242 -13.25 1 97.56 50 ARG B N 1
ATOM 1571 C CA . ARG B 1 50 ? -9.68 8.266 -14.523 1 97.56 50 ARG B CA 1
ATOM 1572 C C . ARG B 1 50 ? -8.633 9.367 -14.539 1 97.56 50 ARG B C 1
ATOM 1574 O O . ARG B 1 50 ? -8.414 10.008 -15.57 1 97.56 50 ARG B O 1
ATOM 1581 N N . GLY B 1 51 ? -7.973 9.609 -13.398 1 98.06 51 GLY B N 1
ATOM 1582 C CA . GLY B 1 51 ? -6.953 10.641 -13.281 1 98.06 51 GLY B CA 1
ATOM 1583 C C . GLY B 1 51 ? -5.598 10.203 -13.805 1 98.06 51 GLY B C 1
ATOM 1584 O O . GLY B 1 51 ? -4.738 11.039 -14.094 1 98.06 51 GLY B O 1
ATOM 1585 N N . GLY B 1 52 ? -5.398 8.945 -13.812 1 98.06 52 GLY B N 1
ATOM 1586 C CA . GLY B 1 52 ? -4.168 8.406 -14.375 1 98.06 52 GLY B CA 1
ATOM 1587 C C . GLY B 1 52 ? -2.926 8.836 -13.617 1 98.06 52 GLY B C 1
ATOM 1588 O O . GLY B 1 52 ? -2.91 8.828 -12.383 1 98.06 52 GLY B O 1
ATOM 1589 N N . CYS B 1 53 ? -1.895 9.141 -14.422 1 98.44 53 CYS B N 1
ATOM 1590 C CA . CYS B 1 53 ? -0.602 9.484 -13.836 1 98.44 53 CYS B CA 1
ATOM 1591 C C . CYS B 1 53 ? -0.558 10.953 -13.43 1 98.44 53 CYS B C 1
ATOM 1593 O O . CYS B 1 53 ? 0.425 11.406 -12.844 1 98.44 53 CYS B O 1
ATOM 1595 N N . PHE B 1 54 ? -1.658 11.695 -13.703 1 98.75 54 PHE B N 1
ATOM 1596 C CA . PHE B 1 54 ? -1.749 13.117 -13.391 1 98.75 54 PHE B CA 1
ATOM 1597 C C . PHE B 1 54 ? -3.068 13.438 -12.695 1 98.75 54 PHE B C 1
ATOM 1599 O O . PHE B 1 54 ? -3.828 14.289 -13.156 1 98.75 54 PHE B O 1
ATOM 1606 N N . PRO B 1 55 ? -3.33 12.891 -11.609 1 98.88 55 PRO B N 1
ATOM 1607 C CA . PRO B 1 55 ? -4.602 13.117 -10.922 1 98.88 55 PRO B CA 1
ATOM 1608 C C . PRO B 1 55 ? -4.688 14.5 -10.273 1 98.88 55 PRO B C 1
ATOM 1610 O O . PRO B 1 55 ? -3.662 15.062 -9.883 1 98.88 55 PRO B O 1
ATOM 1613 N N . VAL B 1 56 ? -5.898 14.977 -10.164 1 98.88 56 VAL B N 1
ATOM 1614 C CA . VAL B 1 56 ? -6.195 16.203 -9.438 1 98.88 56 VAL B CA 1
ATOM 1615 C C . VAL B 1 56 ? -7.219 15.93 -8.344 1 98.88 56 VAL B C 1
ATOM 1617 O O . VAL B 1 56 ? -8.305 15.414 -8.609 1 98.88 56 VAL B O 1
ATOM 1620 N N . TRP B 1 57 ? -6.906 16.234 -7.129 1 98.75 57 TRP B N 1
ATOM 1621 C CA . TRP B 1 57 ? -7.805 15.953 -6.012 1 98.75 57 TRP B CA 1
ATOM 1622 C C . TRP B 1 57 ? -8.383 17.25 -5.445 1 98.75 57 TRP B C 1
ATOM 1624 O O . TRP B 1 57 ? -9.57 17.312 -5.117 1 98.75 57 TRP B O 1
ATOM 1634 N N . ASN B 1 58 ? -7.527 18.281 -5.305 1 98.25 58 ASN B N 1
ATOM 1635 C CA . ASN B 1 58 ? -7.926 19.531 -4.664 1 98.25 58 ASN B CA 1
ATOM 1636 C C . ASN B 1 58 ? -8.766 19.281 -3.416 1 98.25 58 ASN B C 1
ATOM 1638 O O . ASN B 1 58 ? -9.852 19.844 -3.268 1 98.25 58 ASN B O 1
ATOM 1642 N N . TYR B 1 59 ? -8.25 18.531 -2.5 1 98.31 59 TYR B N 1
ATOM 1643 C CA . TYR B 1 59 ? -8.953 18.078 -1.308 1 98.31 59 TYR B CA 1
ATOM 1644 C C . TYR B 1 59 ? -8.297 18.609 -0.043 1 98.31 59 TYR B C 1
ATOM 1646 O O . TYR B 1 59 ? -7.082 18.484 0.14 1 98.31 59 TYR B O 1
ATOM 1654 N N . SER B 1 60 ? -9.047 19.125 0.787 1 97.44 60 SER B N 1
ATOM 1655 C CA . SER B 1 60 ? -8.555 19.703 2.037 1 97.44 60 SER B CA 1
ATOM 1656 C C . SER B 1 60 ? -8.82 18.766 3.211 1 97.44 60 SER B C 1
ATOM 1658 O O . SER B 1 60 ? -9.898 18.172 3.305 1 97.44 60 SER B O 1
ATOM 1660 N N . MET B 1 61 ? -7.832 18.641 4.055 1 96.69 61 MET B N 1
ATOM 1661 C CA . MET B 1 61 ? -7.926 17.812 5.262 1 96.69 61 MET B CA 1
ATOM 1662 C C . MET B 1 61 ? -7.379 18.578 6.473 1 96.69 61 MET B C 1
ATOM 1664 O O . MET B 1 61 ? -6.5 19.422 6.332 1 96.69 61 MET B O 1
ATOM 1668 N N . HIS B 1 62 ? -7.922 18.172 7.598 1 94.69 62 HIS B N 1
ATOM 1669 C CA . HIS B 1 62 ? -7.512 18.844 8.82 1 94.69 62 HIS B CA 1
ATOM 1670 C C . HIS B 1 62 ? -7.086 17.844 9.891 1 94.69 62 HIS B C 1
ATOM 1672 O O . HIS B 1 62 ? -7.723 16.797 10.055 1 94.69 62 HIS B O 1
ATOM 1678 N N . PHE B 1 63 ? -6.031 18.172 10.539 1 93.81 63 PHE B N 1
ATOM 1679 C CA . PHE B 1 63 ? -5.527 17.359 11.641 1 93.81 63 PHE B CA 1
ATOM 1680 C C . PHE B 1 63 ? -5.359 18.203 12.898 1 93.81 63 PHE B C 1
ATOM 1682 O O . PHE B 1 63 ? -4.914 19.359 12.828 1 93.81 63 PHE B O 1
ATOM 1689 N N . ASN B 1 64 ? -5.781 17.594 14 1 88.25 64 ASN B N 1
ATOM 1690 C CA . ASN B 1 64 ? -5.5 18.188 15.297 1 88.25 64 ASN B CA 1
ATOM 1691 C C . ASN B 1 64 ? -4.203 17.656 15.891 1 88.25 64 ASN B C 1
ATOM 1693 O O . ASN B 1 64 ? -4.051 16.453 16.078 1 88.25 64 ASN B O 1
ATOM 1697 N N . ILE B 1 65 ? -3.293 18.578 16.016 1 83.62 65 ILE B N 1
ATOM 1698 C CA . ILE B 1 65 ? -2.004 18.156 16.547 1 83.62 65 ILE B CA 1
ATOM 1699 C C . ILE B 1 65 ? -1.765 18.797 17.922 1 83.62 65 ILE B C 1
ATOM 1701 O O . ILE B 1 65 ? -2.143 19.953 18.141 1 83.62 65 ILE B O 1
ATOM 1705 N N . SER B 1 66 ? -1.617 18.047 18.953 1 73 66 SER B N 1
ATOM 1706 C CA . SER B 1 66 ? -1.415 18.594 20.281 1 73 66 SER B CA 1
ATOM 1707 C C . SER B 1 66 ? -0.138 19.422 20.359 1 73 66 SER B C 1
ATOM 1709 O O . SER B 1 66 ? -0.084 20.438 21.062 1 73 66 SER B O 1
ATOM 1711 N N . SER B 1 67 ? 0.968 18.953 20 1 66.88 67 SER B N 1
ATOM 1712 C CA . SER B 1 67 ? 2.225 19.688 19.984 1 66.88 67 SER B CA 1
ATOM 1713 C C . SER B 1 67 ? 2.994 19.469 18.688 1 66.88 67 SER B C 1
ATOM 1715 O O . SER B 1 67 ? 2.797 18.469 18.016 1 66.88 67 SER B O 1
ATOM 1717 N N . THR B 1 68 ? 3.447 20.656 18.203 1 61.12 68 THR B N 1
ATOM 1718 C CA . THR B 1 68 ? 4.332 20.5 17.047 1 61.12 68 THR B CA 1
ATOM 1719 C C . THR B 1 68 ? 5.645 19.844 17.469 1 61.12 68 THR B C 1
ATOM 1721 O O . THR B 1 68 ? 6.594 20.531 17.844 1 61.12 68 THR B O 1
ATOM 1724 N N . ASN B 1 69 ? 5.441 18.672 17.953 1 63.09 69 ASN B N 1
ATOM 1725 C CA . ASN B 1 69 ? 6.68 17.938 18.203 1 63.09 69 ASN B CA 1
ATOM 1726 C C . ASN B 1 69 ? 7.414 17.609 16.906 1 63.09 69 ASN B C 1
ATOM 1728 O O . ASN B 1 69 ? 6.809 17.141 15.945 1 63.09 69 ASN B O 1
ATOM 1732 N N . ASN B 1 70 ? 8.586 18.109 16.844 1 67.75 70 ASN B N 1
ATOM 1733 C CA . ASN B 1 70 ? 9.484 17.984 15.703 1 67.75 70 ASN B CA 1
ATOM 1734 C C . ASN B 1 70 ? 9.648 16.531 15.273 1 67.75 70 ASN B C 1
ATOM 1736 O O . ASN B 1 70 ? 10.203 16.25 14.211 1 67.75 70 ASN B O 1
ATOM 1740 N N . ASN B 1 71 ? 9.07 15.625 15.93 1 85.81 71 ASN B N 1
ATOM 1741 C CA . ASN B 1 71 ? 9.312 14.234 15.562 1 85.81 71 ASN B CA 1
ATOM 1742 C C . ASN B 1 71 ? 8.117 13.633 14.82 1 85.81 71 ASN B C 1
ATOM 1744 O O . ASN B 1 71 ? 8.078 12.422 14.586 1 85.81 71 ASN B O 1
ATOM 1748 N N . TYR B 1 72 ? 7.227 14.539 14.43 1 90.81 72 TYR B N 1
ATOM 1749 C CA . TYR B 1 72 ? 6.074 14.062 13.672 1 90.81 72 TYR B CA 1
ATOM 1750 C C . TYR B 1 72 ? 6.41 13.922 12.195 1 90.81 72 TYR B C 1
ATOM 1752 O O . TYR B 1 72 ? 7.254 14.648 11.672 1 90.81 72 TYR B O 1
ATOM 1760 N N . ILE B 1 73 ? 5.816 12.922 11.57 1 93.31 73 ILE B N 1
ATOM 1761 C CA . ILE B 1 73 ? 5.941 12.711 10.133 1 93.31 73 ILE B CA 1
ATOM 1762 C C . ILE B 1 73 ? 4.551 12.664 9.5 1 93.31 73 ILE B C 1
ATOM 1764 O O . ILE B 1 73 ? 3.641 12.023 10.031 1 93.31 73 ILE B O 1
ATOM 1768 N N . LEU B 1 74 ? 4.383 13.469 8.469 1 95.44 74 LEU B N 1
ATOM 1769 C CA . LEU B 1 74 ? 3.191 13.367 7.633 1 95.44 74 LEU B CA 1
ATOM 1770 C C . LEU B 1 74 ? 3.348 12.273 6.586 1 95.44 74 LEU B C 1
ATOM 1772 O O . LEU B 1 74 ? 4.27 12.312 5.77 1 95.44 74 LEU B O 1
ATOM 1776 N N . PHE B 1 75 ? 2.463 11.305 6.629 1 95.25 75 PHE B N 1
ATOM 1777 C CA . PHE B 1 75 ? 2.473 10.219 5.656 1 95.25 75 PHE B CA 1
ATOM 1778 C C . PHE B 1 75 ? 1.401 10.43 4.594 1 95.25 75 PHE B C 1
ATOM 1780 O O . PHE B 1 75 ? 0.252 10.742 4.918 1 95.25 75 PHE B O 1
ATOM 1787 N N . CYS B 1 76 ? 1.751 10.266 3.348 1 97.75 76 CYS B N 1
ATOM 1788 C CA . CYS B 1 76 ? 0.841 10.242 2.209 1 97.75 76 CYS B CA 1
ATOM 1789 C C . CYS B 1 76 ? 1.015 8.969 1.392 1 97.75 76 CYS B C 1
ATOM 1791 O O . CYS B 1 76 ? 2.045 8.781 0.745 1 97.75 76 CYS B O 1
ATOM 1793 N N . GLU B 1 77 ? 0.074 8.125 1.434 1 96.81 77 GLU B N 1
ATOM 1794 C CA . GLU B 1 77 ? 0.061 6.941 0.575 1 96.81 77 GLU B CA 1
ATOM 1795 C C . GLU B 1 77 ? -0.89 7.125 -0.604 1 96.81 77 GLU B C 1
ATOM 1797 O O . GLU B 1 77 ? -2.084 7.371 -0.413 1 96.81 77 GLU B O 1
ATOM 1802 N N . ILE B 1 78 ? -0.362 7.051 -1.779 1 98.25 78 ILE B N 1
ATOM 1803 C CA . ILE B 1 78 ? -1.167 7.156 -2.992 1 98.25 78 ILE B CA 1
ATOM 1804 C C . ILE B 1 78 ? -1.572 5.762 -3.465 1 98.25 78 ILE B C 1
ATOM 1806 O O . ILE B 1 78 ? -0.728 4.871 -3.586 1 98.25 78 ILE B O 1
ATOM 1810 N N . LYS B 1 79 ? -2.887 5.66 -3.693 1 97.06 79 LYS B N 1
ATOM 1811 C CA . LYS B 1 79 ? -3.416 4.352 -4.074 1 97.06 79 LYS B CA 1
ATOM 1812 C C . LYS B 1 79 ? -4.301 4.461 -5.312 1 97.06 79 LYS B C 1
ATOM 1814 O O . LYS B 1 79 ? -4.844 5.527 -5.605 1 97.06 79 LYS B O 1
ATOM 1819 N N . HIS B 1 80 ? -4.336 3.342 -6.051 1 96.25 80 HIS B N 1
ATOM 1820 C CA . HIS B 1 80 ? -5.336 3.164 -7.098 1 96.25 80 HIS B CA 1
ATOM 1821 C C . HIS B 1 80 ? -6.555 2.416 -6.574 1 96.25 80 HIS B C 1
ATOM 1823 O O . HIS B 1 80 ? -6.43 1.315 -6.031 1 96.25 80 HIS B O 1
ATOM 1829 N N . ALA B 1 81 ? -7.703 3.072 -6.742 1 95.12 81 ALA B N 1
ATOM 1830 C CA . ALA B 1 81 ? -8.953 2.418 -6.363 1 95.12 81 ALA B CA 1
ATOM 1831 C C . ALA B 1 81 ? -9.328 1.331 -7.367 1 95.12 81 ALA B C 1
ATOM 1833 O O . ALA B 1 81 ? -9.938 1.614 -8.398 1 95.12 81 ALA B O 1
ATOM 1834 N N . GLY B 1 82 ? -8.977 0.13 -6.98 1 89.44 82 GLY B N 1
ATOM 1835 C CA . GLY B 1 82 ? -9.305 -0.977 -7.863 1 89.44 82 GLY B CA 1
ATOM 1836 C C . GLY B 1 82 ? -10.703 -1.522 -7.637 1 89.44 82 GLY B C 1
ATOM 1837 O O . GLY B 1 82 ? -11.367 -1.162 -6.664 1 89.44 82 GLY B O 1
ATOM 1838 N N . HIS B 1 83 ? -11.156 -2.324 -8.602 1 85.5 83 HIS B N 1
ATOM 1839 C CA . HIS B 1 83 ? -12.484 -2.922 -8.523 1 85.5 83 HIS B CA 1
ATOM 1840 C C . HIS B 1 83 ? -12.578 -3.896 -7.352 1 85.5 83 HIS B C 1
ATOM 1842 O O . HIS B 1 83 ? -13.555 -3.883 -6.602 1 85.5 83 HIS B O 1
ATOM 1848 N N . ILE B 1 84 ? -11.531 -4.727 -7.168 1 78.56 84 ILE B N 1
ATOM 1849 C CA . ILE B 1 84 ? -11.555 -5.727 -6.105 1 78.56 84 ILE B CA 1
ATOM 1850 C C . ILE B 1 84 ? -10.672 -5.27 -4.945 1 78.56 84 ILE B C 1
ATOM 1852 O O . ILE B 1 84 ? -11.086 -5.312 -3.785 1 78.56 84 ILE B O 1
ATOM 1856 N N . VAL B 1 85 ? -9.516 -4.828 -5.363 1 82.94 85 VAL B N 1
ATOM 1857 C CA . VAL B 1 85 ? -8.578 -4.41 -4.328 1 82.94 85 VAL B CA 1
ATOM 1858 C C . VAL B 1 85 ? -7.883 -3.119 -4.75 1 82.94 85 VAL B C 1
ATOM 1860 O O . VAL B 1 85 ? -7.648 -2.893 -5.941 1 82.94 85 VAL B O 1
ATOM 1863 N N . ASP B 1 86 ? -7.508 -2.373 -3.801 1 91.69 86 ASP B N 1
ATOM 1864 C CA . ASP B 1 86 ? -6.688 -1.196 -4.082 1 91.69 86 ASP B CA 1
ATOM 1865 C C . ASP B 1 86 ? -5.223 -1.576 -4.266 1 91.69 86 ASP B C 1
ATOM 1867 O O . ASP B 1 86 ? -4.727 -2.498 -3.613 1 91.69 86 ASP B O 1
ATOM 1871 N N . ARG B 1 87 ? -4.598 -0.822 -5.164 1 91.19 87 ARG B N 1
ATOM 1872 C CA . ARG B 1 87 ? -3.17 -1.04 -5.383 1 91.19 87 ARG B CA 1
ATOM 1873 C C . ARG B 1 87 ? -2.355 0.166 -4.926 1 91.19 87 ARG B C 1
ATOM 1875 O O . ARG B 1 87 ? -2.795 1.309 -5.07 1 91.19 87 ARG B O 1
ATOM 1882 N N . ASP B 1 88 ? -1.197 -0.184 -4.441 1 93.69 88 ASP B N 1
ATOM 1883 C CA . ASP B 1 88 ? -0.327 0.89 -3.973 1 93.69 88 ASP B CA 1
ATOM 1884 C C . ASP B 1 88 ? 0.433 1.527 -5.133 1 93.69 88 ASP B C 1
ATOM 1886 O O . ASP B 1 88 ? 1.061 0.828 -5.934 1 93.69 88 ASP B O 1
ATOM 1890 N N . ILE B 1 89 ? 0.333 2.795 -5.238 1 96.56 89 ILE B N 1
ATOM 1891 C CA . ILE B 1 89 ? 1.059 3.525 -6.27 1 96.56 89 ILE B CA 1
ATOM 1892 C C . ILE B 1 89 ? 2.383 4.035 -5.707 1 96.56 89 ILE B C 1
ATOM 1894 O O . ILE B 1 89 ? 3.43 3.9 -6.348 1 96.56 89 ILE B O 1
ATOM 1898 N N . GLY B 1 90 ? 2.354 4.688 -4.57 1 97.06 90 GLY B N 1
ATOM 1899 C CA . GLY B 1 90 ? 3.551 5.258 -3.971 1 97.06 90 GLY B CA 1
ATOM 1900 C C . GLY B 1 90 ? 3.299 5.875 -2.607 1 97.06 90 GLY B C 1
ATOM 1901 O O . GLY B 1 90 ? 2.162 5.906 -2.133 1 97.06 90 GLY B O 1
ATOM 1902 N N . GLN B 1 91 ? 4.449 6.371 -2.004 1 96.75 91 GLN B N 1
ATOM 1903 C CA . GLN B 1 91 ? 4.359 6.93 -0.66 1 96.75 91 GLN B CA 1
ATOM 1904 C C . GLN B 1 91 ? 5.277 8.141 -0.505 1 96.75 91 GLN B C 1
ATOM 1906 O O . GLN B 1 91 ? 6.344 8.195 -1.118 1 96.75 91 GLN B O 1
ATOM 1911 N N . VAL B 1 92 ? 4.84 9.047 0.28 1 97.69 92 VAL B N 1
ATOM 1912 C CA . VAL B 1 92 ? 5.629 10.211 0.657 1 97.69 92 VAL B CA 1
ATOM 1913 C C . VAL B 1 92 ? 5.625 10.367 2.176 1 97.69 92 VAL B C 1
ATOM 1915 O O . VAL B 1 92 ? 4.582 10.234 2.818 1 97.69 92 VAL B O 1
ATOM 1918 N N . GLN B 1 93 ? 6.77 10.57 2.73 1 95.75 93 GLN B N 1
ATOM 1919 C CA . GLN B 1 93 ? 6.938 10.906 4.141 1 95.75 93 GLN B CA 1
ATOM 1920 C C . GLN B 1 93 ? 7.543 12.297 4.301 1 95.75 93 GLN B C 1
ATOM 1922 O O . GLN B 1 93 ? 8.625 12.578 3.775 1 95.75 93 GLN B O 1
ATOM 1927 N N . ILE B 1 94 ? 6.84 13.133 4.996 1 95.5 94 ILE B N 1
ATOM 1928 C CA . ILE B 1 94 ? 7.297 14.516 5.156 1 95.5 94 ILE B CA 1
ATOM 1929 C C . ILE B 1 94 ? 7.496 14.82 6.641 1 95.5 94 ILE B C 1
ATOM 1931 O O . ILE B 1 94 ? 6.523 14.961 7.387 1 95.5 94 ILE B O 1
ATOM 1935 N N . PRO B 1 95 ? 8.734 15 7.047 1 93.62 95 PRO B N 1
ATOM 1936 C CA . PRO B 1 95 ? 8.953 15.422 8.43 1 93.62 95 PRO B CA 1
ATOM 1937 C C . PRO B 1 95 ? 8.375 16.797 8.727 1 93.62 95 PRO B C 1
ATOM 1939 O O . PRO B 1 95 ? 8.422 17.688 7.871 1 93.62 95 PRO B O 1
ATOM 1942 N N . PHE B 1 96 ? 7.895 16.953 9.867 1 91 96 PHE B N 1
ATOM 1943 C CA . PHE B 1 96 ? 7.281 18.219 10.242 1 91 96 PHE B CA 1
ATOM 1944 C C . PHE B 1 96 ? 8.289 19.359 10.133 1 91 96 PHE B C 1
ATOM 1946 O O . PHE B 1 96 ? 7.914 20.5 9.812 1 91 96 PHE B O 1
ATOM 1953 N N . LYS B 1 97 ? 9.508 19.062 10.438 1 87.5 97 LYS B N 1
ATOM 1954 C CA . LYS B 1 97 ? 10.531 20.094 10.305 1 87.5 97 LYS B CA 1
ATOM 1955 C C . LYS B 1 97 ? 10.523 20.719 8.914 1 87.5 97 LYS B C 1
ATOM 1957 O O . LYS B 1 97 ? 10.797 21.906 8.766 1 87.5 97 LYS B O 1
ATOM 1962 N N . ASP B 1 98 ? 10.227 19.906 7.879 1 88.94 98 ASP B N 1
ATOM 1963 C CA . ASP B 1 98 ? 10.18 20.406 6.508 1 88.94 98 ASP B CA 1
ATOM 1964 C C . ASP B 1 98 ? 8.93 21.25 6.262 1 88.94 98 ASP B C 1
ATOM 1966 O O . ASP B 1 98 ? 8.945 22.188 5.469 1 88.94 98 ASP B O 1
ATOM 1970 N N . LEU B 1 99 ? 7.875 20.906 6.961 1 88 99 LEU B N 1
ATOM 1971 C CA . LEU B 1 99 ? 6.629 21.656 6.836 1 88 99 LEU B CA 1
ATOM 1972 C C . LEU B 1 99 ? 6.742 23.016 7.516 1 88 99 LEU B C 1
ATOM 1974 O O . LEU B 1 99 ? 6.121 23.984 7.078 1 88 99 LEU B O 1
ATOM 1978 N N . LEU B 1 100 ? 7.516 23.016 8.562 1 83.75 100 LEU B N 1
ATOM 1979 C CA . LEU B 1 100 ? 7.652 24.234 9.359 1 83.75 100 LEU B CA 1
ATOM 1980 C C . LEU B 1 100 ? 8.695 25.172 8.75 1 83.75 100 LEU B C 1
ATOM 1982 O O . LEU B 1 100 ? 8.648 26.375 8.977 1 83.75 100 LEU B O 1
ATOM 1986 N N . ALA B 1 101 ? 9.742 24.547 8.258 1 75.44 101 ALA B N 1
ATOM 1987 C CA . ALA B 1 101 ? 10.789 25.375 7.656 1 75.44 101 ALA B CA 1
ATOM 1988 C C . ALA B 1 101 ? 10.266 26.125 6.438 1 75.44 101 ALA B C 1
ATOM 1990 O O . ALA B 1 101 ? 10.773 27.203 6.098 1 75.44 101 ALA B O 1
ATOM 1991 N N . GLY B 1 102 ? 9.422 25.5 5.789 1 58.31 102 GLY B N 1
ATOM 1992 C CA . GLY B 1 102 ? 8.961 26.156 4.578 1 58.31 102 GLY B CA 1
ATOM 1993 C C . GLY B 1 102 ? 8.062 27.359 4.852 1 58.31 102 GLY B C 1
ATOM 1994 O O . GLY B 1 102 ? 7.328 27.375 5.844 1 58.31 102 GLY B O 1
ATOM 1995 N N . ASP B 1 103 ? 8.648 28.531 4.633 1 56.75 103 ASP B N 1
ATOM 1996 C CA . ASP B 1 103 ? 7.793 29.703 4.531 1 56.75 103 ASP B CA 1
ATOM 1997 C C . ASP B 1 103 ? 6.484 29.375 3.82 1 56.75 103 ASP B C 1
ATOM 1999 O O . ASP B 1 103 ? 5.777 30.266 3.352 1 56.75 103 ASP B O 1
ATOM 2003 N N . ALA B 1 104 ? 6.293 28.031 3.734 1 57.97 104 ALA B N 1
ATOM 2004 C CA . ALA B 1 104 ? 5.43 27.578 2.643 1 57.97 104 ALA B CA 1
ATOM 2005 C C . ALA B 1 104 ? 3.994 27.391 3.117 1 57.97 104 ALA B C 1
ATOM 2007 O O . ALA B 1 104 ? 3.242 26.594 2.545 1 57.97 104 ALA B O 1
ATOM 2008 N N . SER B 1 105 ? 3.701 28.125 4.082 1 64.31 105 SER B N 1
ATOM 2009 C CA . SER B 1 105 ? 2.273 28.125 4.387 1 64.31 105 SER B CA 1
ATOM 2010 C C . SER B 1 105 ? 1.456 28.641 3.211 1 64.31 105 SER B C 1
ATOM 2012 O O . SER B 1 105 ? 1.728 29.719 2.688 1 64.31 105 SER B O 1
ATOM 2014 N N . GLY B 1 106 ? 0.707 27.766 2.82 1 71.25 106 GLY B N 1
ATOM 2015 C CA . GLY B 1 106 ? -0.242 28.141 1.785 1 71.25 106 GLY B CA 1
ATOM 2016 C C . GLY B 1 106 ? 0.324 28.016 0.383 1 71.25 106 GLY B C 1
ATOM 2017 O O . GLY B 1 106 ? -0.338 28.375 -0.594 1 71.25 106 GLY B O 1
ATOM 2018 N N . VAL B 1 107 ? 1.617 27.656 0.295 1 84.44 107 VAL B N 1
ATOM 2019 C CA . VAL B 1 107 ? 2.213 27.5 -1.028 1 84.44 107 VAL B CA 1
ATOM 2020 C C . VAL B 1 107 ? 2.207 26.031 -1.44 1 84.44 107 VAL B C 1
ATOM 2022 O O . VAL B 1 107 ? 2.365 25.156 -0.598 1 84.44 107 VAL B O 1
ATOM 2025 N N . ASN B 1 108 ? 2.045 25.906 -2.75 1 92.88 108 ASN B N 1
ATOM 2026 C CA . ASN B 1 108 ? 2.102 24.562 -3.297 1 92.88 108 ASN B CA 1
ATOM 2027 C C . ASN B 1 108 ? 3.533 24.031 -3.33 1 92.88 108 ASN B C 1
ATOM 2029 O O . ASN B 1 108 ? 4.434 24.688 -3.848 1 92.88 108 ASN B O 1
ATOM 2033 N N . VAL B 1 109 ? 3.762 22.953 -2.727 1 95.5 109 VAL B N 1
ATOM 2034 C CA . VAL B 1 109 ? 5.074 22.328 -2.723 1 95.5 109 VAL B CA 1
ATOM 2035 C C . VAL B 1 109 ? 4.977 20.938 -3.34 1 95.5 109 VAL B C 1
ATOM 2037 O O . VAL B 1 109 ? 4.023 20.188 -3.072 1 95.5 109 VAL B O 1
ATOM 2040 N N . SER B 1 110 ? 5.961 20.578 -4.16 1 97 110 SER B N 1
ATOM 2041 C CA . SER B 1 110 ? 6.047 19.25 -4.773 1 97 110 SER B CA 1
ATOM 2042 C C . SER B 1 110 ? 6.953 18.328 -3.969 1 97 110 SER B C 1
ATOM 2044 O O . SER B 1 110 ? 8.078 18.688 -3.633 1 97 110 SER B O 1
ATOM 2046 N N . TYR B 1 111 ? 6.426 17.203 -3.605 1 97.69 111 TYR B N 1
ATOM 2047 C CA . TYR B 1 111 ? 7.223 16.188 -2.922 1 97.69 111 TYR B CA 1
ATOM 2048 C C . TYR B 1 111 ? 7.402 14.953 -3.793 1 97.69 111 TYR B C 1
ATOM 2050 O O . TYR B 1 111 ? 6.449 14.484 -4.426 1 97.69 111 TYR B O 1
ATOM 2058 N N . PRO B 1 112 ? 8.609 14.438 -3.848 1 98.25 112 PRO B N 1
ATOM 2059 C CA . PRO B 1 112 ? 8.844 13.227 -4.648 1 98.25 112 PRO B CA 1
ATOM 2060 C C . PRO B 1 112 ? 8.148 12 -4.07 1 98.25 112 PRO B C 1
ATOM 2062 O O . PRO B 1 112 ? 8.094 11.828 -2.848 1 98.25 112 PRO B O 1
ATOM 2065 N N . VAL B 1 113 ? 7.621 11.164 -4.938 1 98.31 113 VAL B N 1
ATOM 2066 C CA . VAL B 1 113 ? 6.891 9.961 -4.539 1 98.31 113 VAL B CA 1
ATOM 2067 C C . VAL B 1 113 ? 7.797 8.742 -4.66 1 98.31 113 VAL B C 1
ATOM 2069 O O . VAL B 1 113 ? 8.375 8.484 -5.719 1 98.31 113 VAL B O 1
ATOM 2072 N N . LYS B 1 114 ? 7.934 8 -3.572 1 96.75 114 LYS B N 1
ATOM 2073 C CA . LYS B 1 114 ? 8.68 6.742 -3.58 1 96.75 114 LYS B CA 1
ATOM 2074 C C . LYS B 1 114 ? 7.785 5.574 -3.979 1 96.75 114 LYS B C 1
ATOM 2076 O O . LYS B 1 114 ? 6.645 5.473 -3.52 1 96.75 114 LYS B O 1
ATOM 2081 N N . ILE B 1 115 ? 8.32 4.688 -4.836 1 94.5 115 ILE B N 1
ATOM 2082 C CA . ILE B 1 115 ? 7.578 3.492 -5.219 1 94.5 115 ILE B CA 1
ATOM 2083 C C . ILE B 1 115 ? 8.219 2.26 -4.586 1 94.5 115 ILE B C 1
ATOM 2085 O O . ILE B 1 115 ? 9.219 2.369 -3.875 1 94.5 115 ILE B O 1
ATOM 2089 N N . TRP B 1 116 ? 7.676 1.067 -4.738 1 88.56 116 TRP B N 1
ATOM 2090 C CA . TRP B 1 116 ? 8.078 -0.141 -4.027 1 88.56 116 TRP B CA 1
ATOM 2091 C C . TRP B 1 116 ? 9.516 -0.526 -4.379 1 88.56 116 TRP B C 1
ATOM 2093 O O . TRP B 1 116 ? 10.219 -1.135 -3.57 1 88.56 116 TRP B O 1
ATOM 2103 N N . SER B 1 117 ? 9.898 -0.207 -5.582 1 85 117 SER B N 1
ATOM 2104 C CA . SER B 1 117 ? 11.266 -0.514 -5.98 1 85 117 SER B CA 1
ATOM 2105 C C . SER B 1 117 ? 12.273 0.334 -5.211 1 85 117 SER B C 1
ATOM 2107 O O . SER B 1 117 ? 13.469 0.029 -5.195 1 85 117 SER B O 1
ATOM 2109 N N . GLY B 1 118 ? 11.836 1.335 -4.543 1 87.31 118 GLY B N 1
ATOM 2110 C CA . GLY B 1 118 ? 12.711 2.236 -3.814 1 87.31 118 GLY B CA 1
ATOM 2111 C C . GLY B 1 118 ? 13.078 3.48 -4.605 1 87.31 118 GLY B C 1
ATOM 2112 O O . GLY B 1 118 ? 13.625 4.438 -4.051 1 87.31 118 GLY B O 1
ATOM 2113 N N . GLU B 1 119 ? 12.727 3.434 -5.852 1 92.62 119 GLU B N 1
ATOM 2114 C CA . GLU B 1 119 ? 13.023 4.582 -6.703 1 92.62 119 GLU B CA 1
ATOM 2115 C C . GLU B 1 119 ? 11.961 5.664 -6.562 1 92.62 119 GLU B C 1
ATOM 2117 O O . GLU B 1 119 ? 10.922 5.445 -5.938 1 92.62 119 GLU B O 1
ATOM 2122 N N . VAL B 1 120 ? 12.352 6.84 -7.059 1 96.19 120 VAL B N 1
ATOM 2123 C CA . VAL B 1 120 ? 11.398 7.949 -7.094 1 96.19 120 VAL B CA 1
ATOM 2124 C C . VAL B 1 120 ? 10.719 8 -8.461 1 96.19 120 VAL B C 1
ATOM 2126 O O . VAL B 1 120 ? 11.383 7.887 -9.5 1 96.19 120 VAL B O 1
ATOM 2129 N N . GLN B 1 121 ? 9.391 8.031 -8.398 1 97.56 121 GLN B N 1
ATOM 2130 C CA . GLN B 1 121 ? 8.625 8.203 -9.625 1 97.56 121 GLN B CA 1
ATOM 2131 C C . GLN B 1 121 ? 7.43 9.133 -9.406 1 97.56 121 GLN B C 1
ATOM 2133 O O . GLN B 1 121 ? 6.449 8.75 -8.766 1 97.56 121 GLN B O 1
ATOM 2138 N N . GLY B 1 122 ? 7.59 10.359 -9.961 1 98.69 122 GLY B N 1
ATOM 2139 C CA . GLY B 1 122 ? 6.52 11.336 -9.859 1 98.69 122 GLY B CA 1
ATOM 2140 C C . GLY B 1 122 ? 6.59 12.172 -8.594 1 98.69 122 GLY B C 1
ATOM 2141 O O . GLY B 1 122 ? 7.578 12.117 -7.863 1 98.69 122 GLY B O 1
ATOM 2142 N N . GLU B 1 123 ? 5.535 13.031 -8.469 1 98.69 123 GLU B N 1
ATOM 2143 C CA . GLU B 1 123 ? 5.457 13.914 -7.309 1 98.69 123 GLU B CA 1
ATOM 2144 C C . GLU B 1 123 ? 4.008 14.141 -6.887 1 98.69 123 GLU B C 1
ATOM 2146 O O . GLU B 1 123 ? 3.088 13.953 -7.688 1 98.69 123 GLU B O 1
ATOM 2151 N N . ILE B 1 124 ? 3.85 14.445 -5.684 1 98.69 1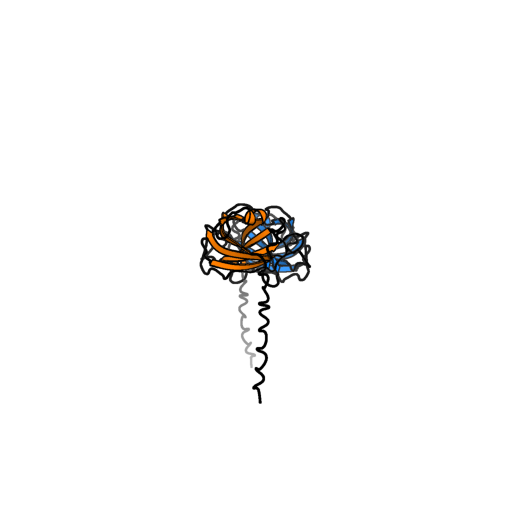24 ILE B N 1
ATOM 2152 C CA . ILE B 1 124 ? 2.564 14.938 -5.195 1 98.69 124 ILE B CA 1
ATOM 2153 C C . ILE B 1 124 ? 2.684 16.406 -4.812 1 98.69 124 ILE B C 1
ATOM 2155 O O . ILE B 1 124 ? 3.689 16.828 -4.238 1 98.69 124 ILE B O 1
ATOM 2159 N N . VAL B 1 125 ? 1.716 17.219 -5.25 1 98.25 125 VAL B N 1
ATOM 2160 C CA . VAL B 1 125 ? 1.687 18.656 -4.957 1 98.25 125 VAL B CA 1
ATOM 2161 C C . VAL B 1 125 ? 0.701 18.922 -3.824 1 98.25 125 VAL B C 1
ATOM 2163 O O . VAL B 1 125 ? -0.479 18.578 -3.922 1 98.25 125 VAL B O 1
ATOM 2166 N N . LEU B 1 126 ? 1.244 19.516 -2.764 1 97.12 126 LEU B N 1
ATOM 2167 C CA . LEU B 1 126 ? 0.352 19.828 -1.656 1 97.12 126 LEU B CA 1
ATOM 2168 C C . LEU B 1 126 ? 0.754 21.156 -1.003 1 97.12 126 LEU B C 1
ATOM 2170 O O . LEU B 1 126 ? 1.841 21.672 -1.265 1 97.12 126 LEU B O 1
ATOM 2174 N N . SER B 1 127 ? -0.182 21.703 -0.338 1 96 127 SER B N 1
ATOM 2175 C CA . SER B 1 127 ? 0.065 22.844 0.521 1 96 127 SER B CA 1
ATOM 2176 C C . SER B 1 127 ? -0.383 22.578 1.953 1 96 127 SER B C 1
ATOM 2178 O O . SER B 1 127 ? -1.145 21.641 2.203 1 96 127 SER B O 1
ATOM 2180 N N . HIS B 1 128 ? 0.198 23.297 2.865 1 93.81 128 HIS B N 1
ATOM 2181 C CA . HIS B 1 128 ? -0.132 23.109 4.273 1 93.81 128 HIS B CA 1
ATOM 2182 C C . HIS B 1 128 ? -0.234 24.438 5.004 1 93.81 128 HIS B C 1
ATOM 2184 O O . HIS B 1 128 ? 0.332 25.438 4.559 1 93.81 128 HIS B O 1
ATOM 2190 N N . LYS B 1 129 ? -0.997 24.438 6.047 1 90.06 129 LYS B N 1
ATOM 2191 C CA . LYS B 1 129 ? -1.149 25.609 6.918 1 90.06 129 LYS B CA 1
ATOM 2192 C C . LYS B 1 129 ? -1.311 25.188 8.375 1 90.06 129 LYS B C 1
ATOM 2194 O O . LYS B 1 129 ? -2.166 24.359 8.695 1 90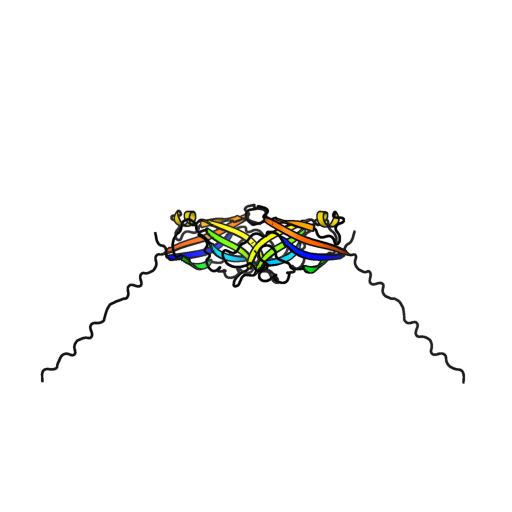.06 129 LYS B O 1
ATOM 2199 N N . PHE B 1 130 ? -0.408 25.766 9.195 1 88.19 130 PHE B N 1
ATOM 2200 C CA . PHE B 1 130 ? -0.544 25.547 10.633 1 88.19 130 PHE B CA 1
ATOM 2201 C C . PHE B 1 130 ? -1.362 26.672 11.266 1 88.19 130 PHE B C 1
ATOM 2203 O O . PHE B 1 130 ? -1.217 27.844 10.891 1 88.19 130 PHE B O 1
ATOM 2210 N N . SER B 1 131 ? -2.254 26.281 12.148 1 83.88 131 SER B N 1
ATOM 2211 C CA . SER B 1 131 ? -3.016 27.328 12.828 1 83.88 131 SER B CA 1
ATOM 2212 C C . SER B 1 131 ? -3.1 27.062 14.328 1 83.88 131 SER B C 1
ATOM 2214 O O . SER B 1 131 ? -3 25.906 14.766 1 83.88 131 SER B O 1
ATOM 2216 N N . ARG B 1 132 ? -3.119 28.094 15.211 1 76.81 132 ARG B N 1
ATOM 2217 C CA . ARG B 1 132 ? -3.227 28.016 16.672 1 76.81 132 ARG B CA 1
ATOM 2218 C C . ARG B 1 132 ? -4.672 27.781 17.094 1 76.81 132 ARG B C 1
ATOM 2220 O O . ARG B 1 132 ? -5.605 28.188 16.406 1 76.81 132 ARG B O 1
ATOM 2227 N N . PRO B 1 133 ? -4.84 27 18.188 1 63.81 133 PRO B N 1
ATOM 2228 C CA . PRO B 1 133 ? -6.199 26.812 18.703 1 63.81 133 PRO B CA 1
ATOM 2229 C C . PRO B 1 133 ? -6.949 28.125 18.906 1 63.81 133 PRO B C 1
ATOM 2231 O O . PRO B 1 133 ? -6.344 29.141 19.234 1 63.81 133 PRO B O 1
ATOM 2234 N N . GLU B 1 134 ? -7.926 28.344 18.078 1 56.78 134 GLU B N 1
ATOM 2235 C CA . GLU B 1 134 ? -8.703 29.547 18.359 1 56.78 134 GLU B CA 1
ATOM 2236 C C . GLU B 1 134 ? -9.133 29.609 19.812 1 56.78 134 GLU B C 1
ATOM 2238 O O . GLU B 1 134 ? -9.648 28.625 20.359 1 56.78 134 GLU B O 1
ATOM 2243 N N . VAL B 1 135 ? -8.336 30.219 20.672 1 51.19 135 VAL B N 1
ATOM 2244 C CA . VAL B 1 135 ? -8.898 30.531 21.984 1 51.19 135 VAL B CA 1
ATOM 2245 C C . VAL B 1 135 ? -10.328 31.047 21.812 1 51.19 135 VAL B C 1
ATOM 2247 O O . VAL B 1 135 ? -10.57 31.984 21.062 1 51.19 135 VAL B O 1
ATOM 2250 N N . ASN B 1 136 ? -11.25 30.156 21.734 1 47.97 136 ASN B N 1
ATOM 2251 C CA . ASN B 1 136 ? -12.617 30.656 21.844 1 47.97 136 ASN B CA 1
ATOM 2252 C C . ASN B 1 136 ? -12.703 31.875 22.75 1 47.97 136 ASN B C 1
ATOM 2254 O O . ASN B 1 136 ? -12.484 31.781 23.953 1 47.97 136 ASN B O 1
ATOM 2258 N N . LYS B 1 137 ? -12.328 33.031 22.375 1 43.5 137 LYS B N 1
ATOM 2259 C CA . LYS B 1 137 ? -12.789 34.156 23.203 1 43.5 137 LYS B CA 1
ATOM 2260 C C . LYS B 1 137 ? -14.258 34 23.578 1 43.5 137 LYS B C 1
ATOM 2262 O O . LYS B 1 137 ? -15.125 33.875 22.703 1 43.5 137 LYS B O 1
ATOM 2267 N N . LYS B 1 138 ? -14.625 33.219 24.578 1 41.94 138 LYS B N 1
ATOM 2268 C CA . LYS B 1 138 ? -15.914 33.438 25.219 1 41.94 138 LYS B CA 1
ATOM 2269 C C . LYS B 1 138 ? -16.297 34.906 25.188 1 41.94 138 LYS B C 1
ATOM 2271 O O . LYS B 1 138 ? -15.555 35.75 25.688 1 41.94 138 LYS B O 1
ATOM 2276 N N . ASP B 1 139 ? -16.906 35.25 24.062 1 39.56 139 ASP B N 1
ATOM 2277 C CA . ASP B 1 139 ? -17.625 36.531 24.141 1 39.56 139 ASP B CA 1
ATOM 2278 C C . ASP B 1 139 ? -18.281 36.719 25.516 1 39.56 139 ASP B C 1
ATOM 2280 O O . ASP B 1 139 ? -19.281 36.062 25.812 1 39.56 139 ASP B O 1
ATOM 2284 N N . SER B 1 140 ? -17.516 36.594 26.578 1 39.06 140 SER B N 1
ATOM 2285 C CA . SER B 1 140 ? -18.031 37.031 27.891 1 39.06 140 SER B CA 1
ATOM 2286 C C . SER B 1 140 ? -18.812 38.344 27.781 1 39.06 140 SER B C 1
ATOM 2288 O O . SER B 1 140 ? -18.391 39.375 28.312 1 39.06 140 SER B O 1
ATOM 2290 N N . SER B 1 141 ? -19.172 38.75 26.547 1 38.69 141 SER B N 1
ATOM 2291 C CA . SER B 1 141 ? -20.031 39.938 26.656 1 38.69 141 SER B CA 1
ATOM 2292 C C . SER B 1 141 ? -21.266 39.656 27.484 1 38.69 141 SER B C 1
ATOM 2294 O O . SER B 1 141 ? -22.188 38.969 27.016 1 38.69 141 SER B O 1
ATOM 2296 N N . GLY B 1 142 ? -21.125 39.219 28.766 1 37.62 142 GLY B N 1
ATOM 2297 C CA . GLY B 1 142 ? -22.219 39.25 29.734 1 37.62 142 GLY B CA 1
ATOM 2298 C C . GLY B 1 142 ? -23.125 40.469 29.578 1 37.62 142 GLY B C 1
ATOM 2299 O O . GLY B 1 142 ? -22.688 41.594 29.781 1 37.62 142 GLY B O 1
ATOM 2300 N N . LYS B 1 143 ? -24.047 40.438 28.625 1 39 143 LYS B N 1
ATOM 2301 C CA . LYS B 1 143 ? -25.109 41.438 28.484 1 39 143 LYS B CA 1
ATOM 2302 C C . LYS B 1 143 ? -25.688 41.812 29.844 1 39 143 LYS B C 1
ATOM 2304 O O . LYS B 1 143 ? -26.234 40.969 30.547 1 39 143 LYS B O 1
ATOM 2309 N N . VAL B 1 144 ? -25.047 42.75 30.578 1 39.34 144 VAL B N 1
ATOM 2310 C CA . VAL B 1 144 ? -25.609 43.438 31.734 1 39.34 144 VAL B CA 1
ATOM 2311 C C . VAL B 1 144 ? -27.078 43.75 31.484 1 39.34 144 VAL B C 1
ATOM 2313 O O . VAL B 1 144 ? -27.438 44.406 30.5 1 39.34 144 VAL B O 1
ATOM 2316 N N . ALA B 1 145 ? -27.969 42.812 31.922 1 41.31 145 ALA B N 1
ATOM 2317 C CA . ALA B 1 145 ? -29.422 43 31.969 1 41.31 145 ALA B CA 1
ATOM 2318 C C . ALA B 1 145 ? -29.781 44.406 32.438 1 41.31 145 ALA B C 1
ATOM 2320 O O . ALA B 1 145 ? -29.219 44.906 33.438 1 41.31 145 ALA B O 1
ATOM 2321 N N . ASP B 1 146 ? -30.125 45.281 31.5 1 39.78 146 ASP B N 1
ATOM 2322 C CA . ASP B 1 146 ? -30.656 46.625 31.703 1 39.78 146 ASP B CA 1
ATOM 2323 C C . ASP B 1 146 ? -31.609 46.688 32.906 1 39.78 146 ASP B C 1
ATOM 2325 O O . ASP B 1 146 ? -32.531 45.875 33 1 39.78 146 ASP B O 1
ATOM 2329 N N . ARG B 1 147 ? -31.141 47.062 34.156 1 40.06 147 ARG B N 1
ATOM 2330 C CA . ARG B 1 147 ? -31.906 47.281 35.375 1 40.06 147 ARG B CA 1
ATOM 2331 C C . ARG B 1 147 ? -33.219 48 35.062 1 40.06 147 ARG B C 1
ATOM 2333 O O . ARG B 1 147 ? -33.219 49.031 34.406 1 40.06 147 ARG B O 1
ATOM 2340 N N . PRO B 1 148 ? -34.344 47.25 35.156 1 45.59 148 PRO B N 1
ATOM 2341 C CA . PRO B 1 148 ? -35.656 47.875 34.875 1 45.59 148 PRO B CA 1
ATOM 2342 C C . PRO B 1 148 ? -35.844 49.219 35.531 1 45.59 148 PRO B C 1
ATOM 2344 O O . PRO B 1 148 ? -35.5 49.406 36.719 1 45.59 148 PRO B O 1
ATOM 2347 N N . LYS B 1 149 ? -35.812 50.375 34.781 1 42.5 149 LYS B N 1
ATOM 2348 C CA . LYS B 1 149 ? -36.062 51.719 35.25 1 42.5 149 LYS B CA 1
ATOM 2349 C C . LYS B 1 149 ? -37.312 51.781 36.125 1 42.5 149 LYS B C 1
ATOM 2351 O O . LYS B 1 149 ? -38.375 51.375 35.719 1 42.5 149 LYS B O 1
ATOM 2356 N N . LYS B 1 150 ? -37.188 51.656 37.438 1 41.69 150 LYS B N 1
ATOM 2357 C CA . LYS B 1 150 ? -38.25 51.875 38.406 1 41.69 150 LYS B CA 1
ATOM 2358 C C . LYS B 1 150 ? -39.094 53.094 38.062 1 41.69 150 LYS B C 1
ATOM 2360 O O . LYS B 1 150 ? -38.562 54.219 38.062 1 41.69 150 LYS B O 1
ATOM 2365 N N . THR B 1 151 ? -40.062 53 37.219 1 37.97 151 THR B N 1
ATOM 2366 C CA . THR B 1 151 ? -41.031 54.094 37 1 37.97 151 THR B CA 1
ATOM 2367 C C . THR B 1 151 ? -41.5 54.656 38.344 1 37.97 151 THR B C 1
ATOM 2369 O O . THR B 1 151 ? -41.906 53.906 39.25 1 37.97 151 THR B O 1
ATOM 2372 N N . ALA B 1 152 ? -41 55.844 38.812 1 40.47 152 ALA B N 1
ATOM 2373 C CA . ALA B 1 152 ? -41.344 56.719 39.938 1 40.47 152 ALA B CA 1
ATOM 2374 C C . ALA B 1 152 ? -42.875 56.875 40.062 1 40.47 152 ALA B C 1
ATOM 2376 O O . ALA B 1 152 ? -43.531 57.406 39.188 1 40.47 152 ALA B O 1
ATOM 2377 N N . ASP B 1 153 ? -43.656 55.812 40.406 1 28.42 153 ASP B N 1
ATOM 2378 C CA . ASP B 1 153 ? -44.844 56.312 41.062 1 28.42 153 ASP B CA 1
ATOM 2379 C C . ASP B 1 153 ? -44.531 56.938 42.406 1 28.42 153 ASP B C 1
ATOM 2381 O O . ASP B 1 153 ? -43.688 56.438 43.156 1 28.42 153 ASP B O 1
#

Solvent-accessible surface area (backbone atoms only — not comparable to full-atom values): 16808 Å² total; per-residue (Å²): 118,70,30,31,32,39,36,38,33,43,38,34,37,40,59,36,59,77,86,57,82,70,81,65,42,23,34,29,40,39,36,34,41,40,36,93,79,41,67,53,77,69,44,66,52,66,66,17,73,68,23,40,39,54,23,61,56,70,38,76,46,77,42,80,35,82,58,64,51,73,63,29,31,41,39,38,38,33,30,28,64,43,93,84,54,68,41,82,44,30,37,36,78,43,47,38,56,63,62,65,64,38,88,37,61,71,36,81,42,77,41,67,19,34,26,72,86,49,47,77,43,35,30,40,32,31,27,37,38,78,38,59,67,73,72,72,71,70,74,70,69,70,77,74,74,76,71,80,74,77,76,80,124,119,68,29,29,31,39,37,38,34,42,38,34,37,41,59,36,59,75,85,57,83,70,80,67,42,24,36,28,40,39,34,34,40,41,36,93,80,42,67,53,76,69,46,67,53,67,64,16,74,67,25,40,38,53,24,60,57,69,39,78,45,78,44,80,35,82,57,65,51,71,64,29,31,40,38,39,40,33,28,28,66,43,94,84,54,70,40,81,45,33,36,34,78,42,47,37,56,62,64,65,65,39,88,37,60,74,35,80,41,76,42,69,18,34,25,75,87,47,47,76,43,35,31,40,32,31,26,36,40,79,39,60,67,74,72,73,71,70,76,71,70,71,76,75,75,76,74,77,78,76,76,84,122

Sequence (306 aa):
MKFSKLEIVLHSGKSLDDVKIFGTMDPYVVVWISGGGKETKALKTEVAKRGGCFPVWNYSMHFNISSTNNNYILFCEIKHAGHIVDRDIGQVQIPFKDLLAGDASGVNVSYPVKIWSGEVQGEIVLSHKFSRPEVNKKDSSGKVADRPKKTADMKFSKLEIVLHSGKSLDDVKIFGTMDPYVVVWISGGGKETKALKTEVAKRGGCFPVWNYSMHFNISSTNNNYILFCEIKHAGHIVDRDIGQVQIPFKDLLAGDASGVNVSYPVKIWSGEVQGEIVLSHKFSRPEVNKKDSSGKVADRPKKTAD

Secondary structure (DSSP, 8-state):
----EEEEEEEEEES-----SSS---EEEEEEEEETTEEPPPEEPPP-TT-TTS-EEEEEEEEE-SS--TT-EEEEEEEE--SSS-EEEEEEEEEHHHHHHSS-BT--EEEEEE-TTS-EEEEEEEEEEEE----------------------/----EEEEEEEEEES-----SSS---EEEEEEEEETTEEPPPEEPPP-TT-TTS-EEEEEEEEE-S---TT-EEEEEEEE--SSS-EEEEEEEEEHHHHHHSS-BT--EEEEEE-TTS-EEEEEEEEEEEE----------------------

Nearest PDB structures (foldseek):
  1dji-assembly2_B  TM=8.866E-01  e=7.724E-08  Rattus norvegicus
  6mti-assembly1_2  TM=8.857E-01  e=6.145E-04  Rattus norvegicus
  6ank-assembly1_A  TM=8.077E-01  e=2.278E-04  Rattus norvegicus
  2enq-assembly1_A  TM=7.344E-01  e=4.733E-04  Homo sapiens
  5kj8-assembly1_E  TM=5.990E-01  e=4.733E-04  Rattus norvegicus

Organism: Artemisia annua (NCBI:txid35608)

InterPro domains:
  IPR000008 C2 domain [PF00168] (5-102)
  IPR000008 C2 domain [PS50004] (1-111)
  IPR000008 C2 domain [SM00239] (5-108)
  IPR035892 C2 domain superfamily [G3DSA:2.60.40.150] (2-152)
  IPR035892 C2 domain superfamily [SSF49562] (4-130)

pLDDT: mean 83.77, std 19.45, range [28.42, 98.88]

Radius of gyration: 28.47 Å; Cα contacts (8 Å, |Δi|>4): 711; chains: 2; bounding box: 60×122×69 Å

Foldseek 3Di:
DFFFKKKKWFFKWAQFDAPDPDAAFFKKKWKKKDFPHDIDDIDIFPTQPSCHRIGGGRDMDMDTDGGVPQGMKMKIWMWTDDPVDIGTGFIDIHGVVNLVPPPFAVHWDWDWTADPVRDTGITIIMHMHTDHPPPPPPPVVPPPPPPPPPPDD/DFFFKKKKWFFKWAQFDAPDPDAAFFKKKWKKKDFPHDIDDIDIFPTQPSCHRIGGGRDMDMDTDGGPPQGMKMKIWMWTDDPVDIGTGFIDIHGVVNLVPPPQAVHWDWDWTADPVRDTGITIIMHMHTDHPPPPPPPVVVPPPPPPPPPDD